Protein 5Z37 (pdb70)

Sequence (246 aa):
PIKFSTEGATSQSYKQFIEALREERLRGGLIHDIPVLPDPTTLQERNRYITVVEELSSNSDTESIEVVGIDVTNAYYVVAYRAGTQSHFLRDAPSSASDYLFTGTDQHSLPFYGTYGDLERWAHQSRQQIPLGLQALTHGISFFRSGGNDNEEKARTLIVIIQMVAEAARFRYISNNRVRVSIQTGTAFQPDAAMISL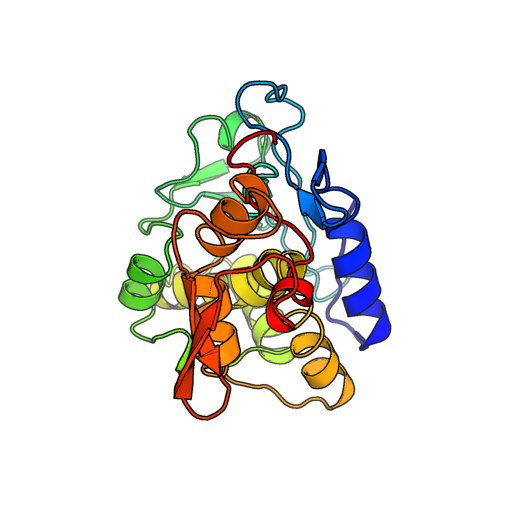ENNWDDNLSRGVQESVQDTFPNQVTLTNIRNEPVIVDSLSHPTVAVLALMLFVCNP

Organism: Abrus precatorius (NCBI:txid3816)

GO terms:
  GO:0005534 galactose binding (F, TAS)
  GO:0030598 rRNA N-glycosylase activity (F, TAS)
  GO:0045807 positive regulation of endocytosis (P, TAS)
  GO:0017148 negative regulation of translation (P, TAS)

Solvent-accessible surface area: 10920 Å² total; per-residue (Å²): 157,25,63,6,50,9,123,69,16,62,7,102,41,1,84,115,9,2,72,42,0,38,115,103,1,126,49,27,94,11,78,124,21,10,8,1,27,34,64,118,115,33,104,55,167,66,42,21,16,55,0,70,0,12,17,37,155,129,54,36,3,35,0,0,1,1,1,8,24,1,113,8,4,0,4,67,9,23,96,61,0,33,12,5,141,66,24,38,110,19,0,42,100,102,4,17,88,80,24,85,68,80,95,5,49,0,87,23,76,32,47,12,0,36,163,79,3,139,66,36,20,86,104,1,59,0,0,47,126,21,2,35,83,3,0,38,25,5,96,85,46,30,113,72,49,76,31,18,0,79,2,0,0,4,0,15,0,0,1,1,2,0,0,14,0,109,78,0,10,77,71,0,48,62,3,16,107,84,72,81,57,14,99,6,46,24,14,2,13,8,10,13,81,22,10,72,64,0,0,102,0,0,3,48,19,70,105,40,71,10,84,81,77,3,86,7,43,50,67,70,110,73,108,38,73,0,56,28,42,95,40,109,44,5,74,22,3,2,0,0,43,34,30,40,107,114

Secondary structure (DSSP, 8-state):
-EEEE-TT--HHHHHHHHHHHHHHH--EEETTEEEPPPGGGS-GGGSEEEEEEEEETTEEEEEEEETTTTEEEEEEETTEEEE-TT--TTHHHHSSTTSEEEE-SS-SSHHHHHHHHTS-GGGS-BSHHHHHHHHHHHHHT---HHHHHHHHHHHIIIIIIHHHBHHHHHHHHHHHHHT--B---HHHHHHHHTHHHHHHHHHH-BTTEEEEEEEEE-TTS-EEEEEETTSGGGGGBSSBPP----

Foldseek 3Di:
DQEQELAPDALVSLVVSLVVVLVLLFPDDFPNATAGDDVVPDDLLSFKDKYWYYHDPPFIKIFIAGSLQRFTAKIGAPQEIEGEQPRPPCSCVRPSVRHHYYYQPFHLDQVGLCVLLVHHLQGQKEESVLQSVLSNVVNVVDPRSNSVSSSSSRCRQSHRVLSFFVVSSVVRNVCRNVVHIHRDAQQSVQCVVCQQVLLQQSQCPDVQFGPDWGWGADRVRHTDIDGGNPDPRSVRGNYGNDDDHD

Radius of gyration: 17.48 Å; Cα contacts (8 Å, |Δi|>4): 507; chains: 1; bounding box: 41×42×41 Å

B-factor: mean 21.29, std 9.54, range [9.71, 68.09]

InterPro domains:
  IPR000772 Ricin B, lectin domain [PF00652] (276-397)
  IPR000772 Ricin B, lectin domain [PF00652] (409-524)
  IPR000772 Ricin B, lectin domain [SM00458] (274-400)
  IPR000772 Ricin B, lectin domain [SM00458] (404-527)
  IPR001574 Ribosome-inactivating protein [PF00161] (13-206)
  IPR001574 Ribosome-inactivating protein [PTHR33453] (4-444)
  IPR016138 Ribosome-inactivating protein, subdomain 1 [G3DSA:3.40.420.10] (3-168)
  IPR016139 Ribosome-inactivating protein, subdomain 2 [G3DSA:4.10.470.10] (169-270)
  IPR017988 Ribosome-inactivating protein conserved site [PS00275] (159-175)
  IPR017989 Ribosome-inactivating protein type 1/2 [PR00396] (15-28)
  IPR017989 Ribosome-inactivating protein type 1/2 [PR00396] (63-78)
  IPR017989 Ribosome-inactivating protein type 1/2 [PR00396] (124-138)
  IPR017989 Ribosome-inactivating protein type 1/2 [PR00396] (155-175)
  IPR017989 Ribosome-inactivating protein type 1/2 [PR00396] (189-206)
  IPR035992 Ricin B-like lectins [SSF50370] (272-400)
  IPR035992 Ricin B-like lectins [SSF50370] (404-525)
  IPR036041 Ribosome-inactivating protein superfamily [SSF56371] (5-288)

CATH classification: 3.40.420.10 (+1 more: 4.10.470.10)

Nearest PDB structures (foldseek):
  5z3j-assembly1_A  TM=1.003E+00  e=1.095E-53  Abrus precatorius
  1abr-assembly1_A  TM=9.955E-01  e=7.246E-50  Abrus precatorius
  2zr1-assembly1_A  TM=9.901E-01  e=7.782E-41  Abrus precatorius
  4zlb-assembly1_A  TM=9.338E-01  e=1.023E-27  Momordica charantia
  3ku0-assembly2_B  TM=9.336E-01  e=4.808E-25  Suregada multiflora

Structure (mmCIF, N/CA/C/O backbone):
data_5Z37
#
_entry.id   5Z37
#
_cell.length_a   41.660
_cell.length_b   73.820
_cell.length_c   82.190
_cell.angle_alpha   90.000
_cell.angle_beta   90.000
_cell.angle_gamma   90.000
#
_symmetry.space_group_name_H-M   'P 21 21 21'
#
loop_
_entity.id
_entity.type
_entity.pdbx_description
1 polymer 'Abrin A-chain'
2 non-polymer IMIDAZOLE
3 water water
#
loop_
_atom_site.group_PDB
_atom_site.id
_atom_site.type_symbol
_atom_site.label_atom_id
_atom_site.label_alt_id
_atom_site.label_comp_id
_atom_site.label_asym_id
_atom_site.label_entity_id
_atom_site.label_seq_id
_atom_site.pdbx_PDB_ins_code
_atom_site.Cartn_x
_atom_site.Cartn_y
_atom_site.Cartn_z
_atom_site.occupancy
_atom_site.B_iso_or_equiv
_atom_site.auth_seq_id
_atom_site.auth_comp_id
_atom_site.auth_asym_id
_atom_site.auth_atom_id
_atom_site.pdbx_PDB_model_num
ATOM 1 N N . PRO A 1 18 ? -43.603 84.199 29.719 1.00 47.12 4 PRO A N 1
ATOM 2 C CA . PRO A 1 18 ? -42.428 84.865 29.146 1.00 46.12 4 PRO A CA 1
ATOM 3 C C . PRO A 1 18 ? -41.503 83.888 28.426 1.00 40.71 4 PRO A C 1
ATOM 4 O O . PRO A 1 18 ? -41.190 82.829 28.973 1.00 41.25 4 PRO A O 1
ATOM 6 N N . ILE A 1 19 ? -41.069 84.243 27.219 1.00 33.08 5 ILE A N 1
ATOM 7 C CA . ILE A 1 19 ? -40.285 83.350 26.371 1.00 23.00 5 ILE A CA 1
ATOM 8 C C . ILE A 1 19 ? -38.876 83.903 26.240 1.00 21.17 5 ILE A C 1
ATOM 9 O O . ILE A 1 19 ? -38.664 84.964 25.643 1.00 22.96 5 ILE A O 1
ATOM 14 N N . LYS A 1 20 ? -37.914 83.170 26.777 1.00 19.23 6 LYS A N 1
ATOM 15 C CA . LYS A 1 20 ? -36.528 83.602 26.829 1.00 18.79 6 LYS A CA 1
ATOM 16 C C . LYS A 1 20 ? -35.631 82.558 26.182 1.00 16.13 6 LYS A C 1
ATOM 17 O O . LYS A 1 20 ? -35.878 81.354 26.297 1.00 18.76 6 LYS A O 1
ATOM 19 N N . PHE A 1 21 ? -34.578 83.022 25.515 1.00 14.34 7 PHE A N 1
ATOM 20 C CA . PHE A 1 21 ? -33.481 82.160 25.100 1.00 13.53 7 PHE A CA 1
ATOM 21 C C . PHE A 1 21 ? -32.182 82.849 25.469 1.00 14.17 7 PHE A C 1
ATOM 22 O O . PHE A 1 21 ? -31.979 84.019 25.134 1.00 14.67 7 PHE A O 1
ATOM 30 N N . SER A 1 22 ? -31.318 82.124 26.166 1.00 15.45 8 SER A N 1
ATOM 31 C CA . SER A 1 22 ? -29.999 82.599 26.539 1.00 16.25 8 SER A CA 1
ATOM 32 C C . SER A 1 22 ? -28.960 81.884 25.691 1.00 14.90 8 SER A C 1
ATOM 33 O O . SER A 1 22 ? -29.021 80.663 25.520 1.00 16.31 8 SER A O 1
ATOM 36 N N . THR A 1 23 ? -27.993 82.643 25.183 1.00 15.97 9 THR A N 1
ATOM 37 C CA . THR A 1 23 ? -26.872 82.052 24.468 1.00 16.56 9 THR A CA 1
ATOM 38 C C . THR A 1 23 ? -25.788 81.535 25.403 1.00 19.01 9 THR A C 1
ATOM 39 O O . THR A 1 23 ? -24.904 80.799 24.955 1.00 22.09 9 THR A O 1
ATOM 43 N N . GLU A 1 24 ? -25.829 81.901 26.678 1.00 18.78 10 GLU A N 1
ATOM 44 C CA . GLU A 1 24 ? -24.786 81.494 27.615 1.00 22.31 10 GLU A CA 1
ATOM 45 C C . GLU A 1 24 ? -24.923 80.005 27.903 1.00 23.89 10 GLU A C 1
ATOM 46 O O . GLU A 1 24 ? -25.901 79.573 28.519 1.00 25.76 10 GLU A O 1
ATOM 52 N N . GLY A 1 25 ? -23.949 79.217 27.454 1.00 24.46 11 GLY A N 1
ATOM 53 C CA . GLY A 1 25 ? -24.004 77.778 27.659 1.00 25.89 11 GLY A CA 1
ATOM 54 C C . GLY A 1 25 ? -25.209 77.124 27.027 1.00 25.01 11 GLY A C 1
ATOM 55 O O . GLY A 1 25 ? -25.677 76.092 27.517 1.00 26.42 11 GLY A O 1
ATOM 56 N N . ALA A 1 26 ? -25.727 77.699 25.947 1.00 21.21 12 ALA A N 1
ATOM 57 C CA . ALA A 1 26 ? -26.884 77.129 25.278 1.00 19.83 12 ALA A CA 1
ATOM 58 C C . ALA A 1 26 ? -26.557 75.742 24.747 1.00 20.38 12 ALA A C 1
ATOM 59 O O . ALA A 1 26 ? -25.424 75.446 24.359 1.00 21.72 12 ALA A O 1
ATOM 61 N N . THR A 1 27 ? -27.570 74.890 24.731 1.00 19.39 13 THR A N 1
ATOM 62 C CA . THR A 1 27 ? -27.444 73.523 24.264 1.00 20.36 13 THR A CA 1
ATOM 63 C C . THR A 1 27 ? -28.481 73.255 23.184 1.00 18.82 13 THR A C 1
ATOM 64 O O . THR A 1 27 ? -29.410 74.039 22.967 1.00 19.09 13 THR A O 1
ATOM 68 N N . SER A 1 28 ? -28.315 72.112 22.514 1.00 21.43 14 SER A N 1
ATOM 69 C CA . SER A 1 28 ? -29.351 71.622 21.615 1.00 24.18 14 SER A CA 1
ATOM 70 C C . SER A 1 28 ? -30.703 71.627 22.316 1.00 21.40 14 SER A C 1
ATOM 71 O O . SER A 1 28 ? -31.719 72.049 21.745 1.00 22.15 14 SER A O 1
ATOM 74 N N . GLN A 1 29 ? -30.720 71.211 23.580 1.00 22.52 15 GLN A N 1
ATOM 75 C CA . GLN A 1 29 ? -31.972 71.044 24.301 1.00 22.31 15 GLN A CA 1
ATOM 76 C C . GLN A 1 29 ? -32.572 72.386 24.709 1.00 19.78 15 GLN A C 1
ATOM 77 O O . GLN A 1 29 ? -33.786 72.579 24.590 1.00 19.78 15 GLN A O 1
ATOM 83 N N . SER A 1 30 ? -31.749 73.327 25.181 1.00 19.20 16 SER A N 1
ATOM 84 C CA . SER A 1 30 ? -32.297 74.611 25.602 1.00 17.43 16 SER A CA 1
ATOM 85 C C . SER A 1 30 ? -32.854 75.378 24.412 1.00 15.70 16 SER A C 1
ATOM 86 O O . SER A 1 30 ? -33.891 76.039 24.521 1.00 15.07 16 SER A O 1
ATOM 89 N N . TYR A 1 31 ? -32.197 75.289 23.260 1.00 14.77 17 TYR A N 1
ATOM 90 C CA . TYR A 1 31 ? -32.745 75.927 22.068 1.00 13.51 17 TYR A CA 1
ATOM 91 C C . TYR A 1 31 ? -34.048 75.256 21.647 1.00 13.68 17 TYR A C 1
ATOM 92 O O . TYR A 1 31 ? -35.040 75.932 21.335 1.00 13.76 17 TYR A O 1
ATOM 101 N N . LYS A 1 32 ? -34.080 73.925 21.671 1.00 14.33 18 LYS A N 1
ATOM 102 C CA . LYS A 1 32 ? -35.300 73.219 21.309 1.00 14.99 18 LYS A CA 1
ATOM 103 C C . LYS A 1 32 ? -36.453 73.618 22.220 1.00 14.53 18 LYS A C 1
ATOM 104 O O . LYS A 1 32 ? -37.575 73.849 21.752 1.00 14.56 18 LYS A O 1
ATOM 110 N N . GLN A 1 33 ? -36.192 73.734 23.522 1.00 15.24 19 GLN A N 1
ATOM 111 C CA . GLN A 1 33 ? -37.253 74.089 24.457 1.00 14.40 19 GLN A CA 1
ATOM 112 C C . GLN A 1 33 ? -37.769 75.503 24.205 1.00 13.88 19 GLN A C 1
ATOM 113 O O . GLN A 1 33 ? -38.967 75.775 24.362 1.00 13.76 19 GLN A O 1
ATOM 119 N N . PHE A 1 34 ? -36.877 76.414 23.818 1.00 13.10 20 PHE A N 1
ATOM 120 C CA . PHE A 1 34 ? -37.275 77.765 23.437 1.00 12.44 20 PHE A CA 1
ATOM 121 C C . PHE A 1 34 ? -38.202 77.742 22.227 1.00 11.47 20 PHE A C 1
ATOM 122 O O . PHE A 1 34 ? -39.278 78.352 22.237 1.00 12.28 20 PHE A O 1
ATOM 130 N N . ILE A 1 35 ? -37.809 77.027 21.174 1.00 11.89 21 ILE A N 1
ATOM 131 C CA . ILE A 1 35 ? -38.645 76.967 19.980 1.00 11.13 21 ILE A CA 1
ATOM 132 C C . ILE A 1 35 ? -39.978 76.302 20.296 1.00 10.79 21 ILE A C 1
ATOM 133 O O . ILE A 1 35 ? -41.024 76.715 19.790 1.00 11.62 21 ILE A O 1
ATOM 138 N N . GLU A 1 36 ? -39.968 75.276 21.147 1.00 12.18 22 GLU A N 1
ATOM 139 C CA . GLU A 1 36 ? -41.222 74.634 21.532 1.00 12.74 22 GLU A CA 1
ATOM 140 C C . GLU A 1 36 ? -42.152 75.605 22.249 1.00 13.10 22 GLU A C 1
ATOM 141 O O . GLU A 1 36 ? -43.361 75.616 21.988 1.00 12.86 22 GLU A O 1
ATOM 147 N N . ALA A 1 37 ? -41.612 76.410 23.172 1.00 12.49 23 ALA A N 1
ATOM 148 C CA . ALA A 1 37 ? -42.435 77.382 23.886 1.00 14.49 23 ALA A CA 1
ATOM 149 C C . ALA A 1 37 ? -42.999 78.418 22.925 1.00 13.17 23 ALA A C 1
ATOM 150 O O . ALA A 1 37 ? -44.173 78.798 23.016 1.00 13.89 23 ALA A O 1
ATOM 152 N N . LEU A 1 38 ? -42.180 78.871 21.983 1.00 12.06 24 LEU A N 1
ATOM 153 C CA . LEU A 1 38 ? -42.646 79.834 21.000 1.00 12.31 24 LEU A CA 1
ATOM 154 C C . LEU A 1 38 ? -43.764 79.236 20.153 1.00 11.39 24 LEU A C 1
ATOM 155 O O . LEU A 1 38 ? -44.796 79.875 19.929 1.00 12.56 24 LEU A O 1
ATOM 160 N N . ARG A 1 39 ? -43.592 77.996 19.696 1.00 11.20 25 ARG A N 1
ATOM 161 C CA . ARG A 1 39 ? -44.626 77.368 18.877 1.00 10.62 25 ARG A CA 1
ATOM 162 C C . ARG A 1 39 ? -45.926 77.209 19.650 1.00 12.19 25 ARG A C 1
ATOM 163 O O . ARG A 1 39 ? -47.016 77.396 19.091 1.00 1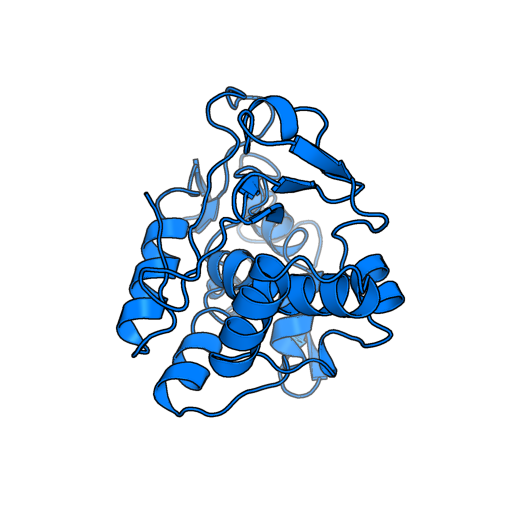4.03 25 ARG A O 1
ATOM 171 N N . GLU A 1 40 ? -45.835 76.826 20.927 1.00 12.25 26 GLU A N 1
ATOM 172 C CA A GLU A 1 40 ? -47.033 76.665 21.745 0.52 13.92 26 GLU A CA 1
ATOM 173 C CA B GLU A 1 40 ? -47.038 76.663 21.736 0.48 14.37 26 GLU A CA 1
ATOM 174 C C . GLU A 1 40 ? -47.779 77.986 21.895 1.00 14.85 26 GLU A C 1
ATOM 175 O O . GLU A 1 40 ? -49.012 78.022 21.848 1.00 15.17 26 GLU A O 1
ATOM 182 N N . ARG A 1 41 ? -47.047 79.091 22.068 1.00 14.43 27 ARG A N 1
ATOM 183 C CA . ARG A 1 41 ? -47.705 80.391 22.198 1.00 13.90 27 ARG A CA 1
ATOM 184 C C . ARG A 1 41 ? -48.310 80.854 20.875 1.00 13.41 27 ARG A C 1
ATOM 185 O O . ARG A 1 41 ? -49.361 81.509 20.871 1.00 15.26 27 ARG A O 1
ATOM 193 N N . LEU A 1 42 ? -47.683 80.503 19.750 1.00 12.49 28 LEU A N 1
ATOM 194 C CA . LEU A 1 42 ? -48.141 80.968 18.445 1.00 12.94 28 LEU A CA 1
ATOM 195 C C . LEU A 1 42 ? -49.326 80.182 17.891 1.00 13.81 28 LEU A C 1
ATOM 196 O O . LEU A 1 42 ? -50.096 80.730 17.102 1.00 16.35 28 LEU A O 1
ATOM 201 N N . ARG A 1 43 ? -49.478 78.914 18.252 1.00 13.74 29 ARG A N 1
ATOM 202 C CA . ARG A 1 43 ? -50.479 78.070 17.612 1.00 13.67 29 ARG A CA 1
ATOM 203 C C . ARG A 1 43 ? -51.885 78.603 17.858 1.00 15.15 29 ARG A C 1
ATOM 204 O O . ARG A 1 43 ? -52.277 78.862 19.000 1.00 18.13 29 ARG A O 1
ATOM 212 N N . GLY A 1 44 ? -52.659 78.716 16.781 1.00 16.21 30 GLY A N 1
ATOM 213 C CA . GLY A 1 44 ? -54.040 79.148 16.871 1.00 18.90 30 GLY A CA 1
ATOM 214 C C . GLY A 1 44 ? -55.039 78.028 16.655 1.00 21.09 30 GLY A C 1
ATOM 215 O O . GLY A 1 44 ? -56.226 78.191 16.944 1.00 24.27 30 GLY A O 1
ATOM 216 N N . GLY A 1 45 ? -54.562 76.895 16.152 1.00 20.56 31 GLY A N 1
ATOM 217 C CA . GLY A 1 45 ? -55.404 75.739 15.919 1.00 19.49 31 GLY A CA 1
ATOM 218 C C . GLY A 1 45 ? -54.646 74.723 15.086 1.00 19.26 31 GLY A C 1
ATOM 219 O O . GLY A 1 45 ? -53.447 74.857 14.863 1.00 16.50 31 GLY A O 1
ATOM 220 N N . LEU A 1 46 ? -55.363 73.703 14.633 1.00 21.17 32 LEU A N 1
ATOM 221 C CA . LEU A 1 46 ? -54.815 72.691 13.741 1.00 21.23 32 LEU A CA 1
ATOM 222 C C . LEU A 1 46 ? -55.689 72.621 12.501 1.00 19.91 32 LEU A C 1
ATOM 223 O O . LEU A 1 46 ? -56.915 72.709 12.596 1.00 21.50 32 LEU A O 1
ATOM 228 N N . ILE A 1 47 ? -55.060 72.460 11.342 1.00 18.58 33 ILE A N 1
ATOM 229 C CA . ILE A 1 47 ? -55.759 72.170 10.094 1.00 18.19 33 ILE A CA 1
ATOM 230 C C . ILE A 1 47 ? -55.051 70.986 9.455 1.00 17.73 33 ILE A C 1
ATOM 231 O O . ILE A 1 47 ? -53.831 71.033 9.237 1.00 17.03 33 ILE A O 1
ATOM 236 N N . HIS A 1 48 ? -55.803 69.919 9.182 1.00 19.20 34 HIS A N 1
ATOM 237 C CA . HIS A 1 48 ? -55.229 68.676 8.676 1.00 19.92 34 HIS A CA 1
ATOM 238 C C . HIS A 1 48 ? -54.081 68.203 9.561 1.00 19.09 34 HIS A C 1
ATOM 239 O O . HIS A 1 48 ? -53.054 67.723 9.080 1.00 19.32 34 HIS A O 1
ATOM 246 N N . ASP A 1 49 ? -54.267 68.346 10.872 1.00 18.76 35 ASP A N 1
ATOM 247 C CA . ASP A 1 49 ? -53.321 67.918 11.900 1.00 19.17 35 ASP A CA 1
ATOM 248 C C . ASP A 1 49 ? -52.060 68.770 11.952 1.00 17.66 35 ASP A C 1
ATOM 249 O O . ASP A 1 49 ? -51.125 68.432 12.692 1.00 18.85 35 ASP A O 1
ATOM 254 N N . ILE A 1 50 ? -52.002 69.873 11.222 1.00 16.11 36 ILE A N 1
ATOM 255 C CA . ILE A 1 50 ? -50.821 70.736 11.192 1.00 14.76 36 ILE A CA 1
ATOM 256 C C . ILE A 1 50 ? -51.156 72.036 11.912 1.00 12.92 36 ILE A C 1
ATOM 257 O O . ILE A 1 50 ? -52.165 72.669 11.582 1.00 12.69 36 ILE A O 1
ATOM 262 N N . PRO A 1 51 ? -50.319 72.497 12.847 1.00 12.21 37 PRO A N 1
ATOM 263 C CA . PRO A 1 51 ? -50.637 73.748 13.544 1.00 12.54 37 PRO A CA 1
ATOM 264 C C . PRO A 1 51 ? -50.705 74.928 12.585 1.00 12.08 37 PRO A C 1
ATOM 265 O O . PRO A 1 51 ? -49.914 75.044 11.643 1.00 12.88 37 PRO A O 1
ATOM 269 N N . VAL A 1 52 ? -51.670 75.808 12.842 1.00 11.88 38 VAL A N 1
ATOM 270 C CA . VAL A 1 52 ? -51.881 77.012 12.051 1.00 13.33 38 VAL A CA 1
ATOM 271 C C . VAL A 1 52 ? -51.917 78.203 12.995 1.00 12.13 38 VAL A C 1
ATOM 272 O O . VAL A 1 52 ? -52.394 78.111 14.129 1.00 12.93 38 VAL A O 1
ATOM 276 N N . LEU A 1 53 ? -51.393 79.329 12.517 1.00 11.79 39 LEU A N 1
ATOM 277 C CA . LEU A 1 53 ? -51.462 80.581 13.253 1.00 11.63 39 LEU A CA 1
ATOM 278 C C . LEU A 1 53 ? -52.887 81.138 13.237 1.00 12.67 39 LEU A C 1
ATOM 279 O O . LEU A 1 53 ? -53.705 80.747 12.408 1.00 14.03 39 LEU A O 1
ATOM 284 N N . PRO A 1 54 ? -53.203 82.068 14.139 1.00 13.77 40 PRO A N 1
ATOM 285 C CA . PRO A 1 54 ? -54.571 82.612 14.180 1.00 15.05 40 PRO A CA 1
ATOM 286 C C . PRO A 1 54 ? -54.945 83.363 12.909 1.00 15.21 40 PRO A C 1
ATOM 287 O O . PRO A 1 54 ? -54.113 84.005 12.261 1.00 15.43 40 PRO A O 1
ATOM 291 N N . ASP A 1 55 ? -56.227 83.298 12.580 1.00 15.62 41 ASP A N 1
ATOM 292 C CA . ASP A 1 55 ? -56.799 84.122 11.525 1.00 15.82 41 ASP A CA 1
ATOM 293 C C . ASP A 1 55 ? -56.753 85.576 11.971 1.00 15.80 41 ASP A C 1
ATOM 294 O O . ASP A 1 55 ? -57.366 85.923 12.989 1.00 15.75 41 ASP A O 1
ATOM 299 N N . PRO A 1 56 ? -56.039 86.453 11.266 1.00 15.88 42 PRO A N 1
ATOM 300 C CA . PRO A 1 56 ? -55.942 87.843 11.737 1.00 15.93 42 PRO A CA 1
ATOM 301 C C . PRO A 1 56 ? -57.279 88.548 11.835 1.00 15.69 42 PRO A C 1
ATOM 302 O O . PRO A 1 56 ? -57.422 89.460 12.655 1.00 17.28 42 PRO A O 1
ATOM 306 N N . THR A 1 57 ? -58.276 88.148 11.044 1.00 15.47 43 THR A N 1
ATOM 307 C CA . THR A 1 57 ? -59.535 88.884 11.027 1.00 14.91 43 THR A CA 1
ATOM 308 C C . THR A 1 57 ? -60.391 88.635 12.254 1.00 14.81 43 THR A C 1
ATOM 309 O O . THR A 1 57 ? -61.322 89.407 12.502 1.00 15.60 43 THR A O 1
ATOM 313 N N . THR A 1 58 ? -60.128 87.571 13.006 1.00 14.56 44 THR A N 1
ATOM 314 C CA . THR A 1 58 ? -60.913 87.277 14.198 1.00 15.19 44 THR A CA 1
ATOM 315 C C . THR A 1 58 ? -60.070 87.337 15.463 1.00 15.17 44 THR A C 1
ATOM 316 O O . THR A 1 58 ? -60.553 86.969 16.537 1.00 15.80 44 THR A O 1
ATOM 320 N N . LEU A 1 59 ? -58.846 87.852 15.365 1.00 16.67 45 LEU A N 1
ATOM 321 C CA . LEU A 1 59 ? -57.920 87.932 16.480 1.00 17.67 45 LEU A CA 1
ATOM 322 C C . LEU A 1 59 ? -58.052 89.283 17.166 1.00 20.65 45 LEU A C 1
ATOM 323 O O . LEU A 1 59 ? -58.063 90.325 16.502 1.00 21.99 45 LEU A O 1
ATOM 328 N N . GLN A 1 60 ? -58.146 89.268 18.492 1.00 20.98 46 GLN A N 1
ATOM 329 C CA . GLN A 1 60 ? -58.130 90.513 19.246 1.00 22.72 46 GLN A CA 1
ATOM 330 C C . GLN A 1 60 ? -56.721 91.093 19.229 1.00 21.53 46 GLN A C 1
ATOM 331 O O . GLN A 1 60 ? -55.743 90.384 19.477 1.00 20.84 46 GLN A O 1
ATOM 337 N N . GLU A 1 61 ? -56.597 92.369 18.892 1.00 21.36 47 GLU A N 1
ATO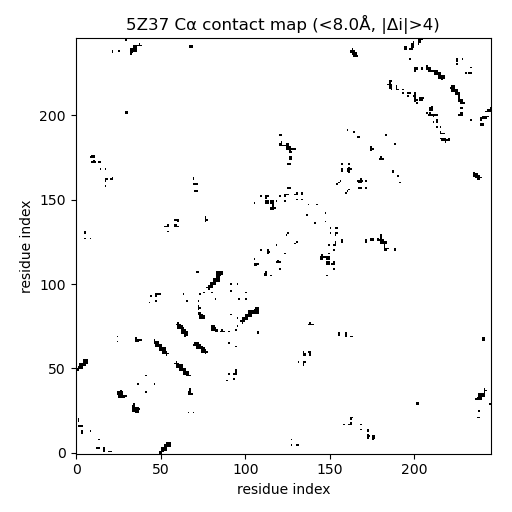M 338 C CA . GLU A 1 61 ? -55.282 93.051 18.735 1.00 22.15 47 GLU A CA 1
ATOM 339 C C . GLU A 1 61 ? -54.446 92.930 20.014 1.00 20.50 47 GLU A C 1
ATOM 340 O O . GLU A 1 61 ? -53.230 92.821 19.895 1.00 19.43 47 GLU A O 1
ATOM 346 N N . ARG A 1 62 ? -55.055 92.909 21.191 1.00 21.66 48 ARG A N 1
ATOM 347 C CA . ARG A 1 62 ? -54.315 92.779 22.469 1.00 23.42 48 ARG A CA 1
ATOM 348 C C . ARG A 1 62 ? -53.656 91.398 22.544 1.00 21.72 48 ARG A C 1
ATOM 349 O O . ARG A 1 62 ? -52.817 91.220 23.404 1.00 23.32 48 ARG A O 1
ATOM 357 N N . ASN A 1 63 ? -54.053 90.447 21.704 1.00 21.44 49 ASN A N 1
ATOM 358 C CA . ASN A 1 63 ? -53.459 89.118 21.689 1.00 21.32 49 ASN A CA 1
ATOM 359 C C . ASN A 1 63 ? -52.532 88.911 20.500 1.00 17.91 49 ASN A C 1
ATOM 360 O O . ASN A 1 63 ? -52.081 87.785 20.268 1.00 18.68 49 ASN A O 1
ATOM 365 N N . ARG A 1 64 ? -52.225 89.971 19.751 1.00 16.27 50 ARG A N 1
ATOM 366 C CA . ARG A 1 64 ? -51.561 89.806 18.466 1.00 15.00 50 ARG A CA 1
ATOM 367 C C . ARG A 1 64 ? -50.044 89.801 18.559 1.00 13.53 50 ARG A C 1
ATOM 368 O O . ARG A 1 64 ? -49.388 89.189 17.709 1.00 14.12 50 ARG A O 1
ATOM 376 N N . TYR A 1 65 ? -49.462 90.467 19.549 1.00 13.02 51 TYR A N 1
ATOM 377 C CA . TYR A 1 65 ? -48.021 90.647 19.597 1.00 12.48 51 TYR A CA 1
ATOM 378 C C . TYR A 1 65 ? -47.444 90.058 20.873 1.00 13.70 51 TYR A C 1
ATOM 379 O O . TYR A 1 65 ? -48.001 90.229 21.962 1.00 16.09 51 TYR A O 1
ATOM 388 N N . ILE A 1 66 ? -46.327 89.345 20.720 1.00 13.42 52 ILE A N 1
ATOM 389 C CA . ILE A 1 66 ? -45.618 88.738 21.834 1.00 13.85 52 ILE A CA 1
ATOM 390 C C . ILE A 1 66 ? -44.160 89.166 21.784 1.00 13.69 52 ILE A C 1
ATOM 391 O O . ILE A 1 66 ? -43.657 89.646 20.766 1.00 14.13 52 ILE A O 1
ATOM 396 N N . THR A 1 67 ? -43.483 88.991 22.908 1.00 15.13 53 THR A N 1
ATOM 397 C CA . THR A 1 67 ? -42.073 89.307 22.998 1.00 15.92 53 THR A CA 1
ATOM 398 C C . THR A 1 67 ? -41.280 88.047 23.297 1.00 15.72 53 THR A C 1
ATOM 399 O O . THR A 1 67 ? -41.770 87.101 23.927 1.00 16.76 53 THR A O 1
ATOM 403 N N . VAL A 1 68 ? -40.056 88.039 22.797 1.00 14.39 54 VAL A N 1
ATOM 404 C CA A VAL A 1 68 ? -39.051 87.043 23.142 0.62 14.24 54 VAL A CA 1
ATOM 405 C CA B VAL A 1 68 ? -39.068 87.048 23.187 0.38 14.00 54 VAL A CA 1
ATOM 406 C C . VAL A 1 68 ? -37.828 87.789 23.659 1.00 12.94 54 VAL A C 1
ATOM 407 O O . VAL A 1 68 ? -37.417 88.790 23.063 1.00 14.50 54 VAL A O 1
ATOM 414 N N . GLU A 1 69 ? -37.248 87.308 24.751 1.00 13.38 55 GLU A N 1
ATOM 415 C CA A GLU A 1 69 ? -36.010 87.864 25.279 0.47 14.31 55 GLU A CA 1
ATOM 416 C CA B GLU A 1 69 ? -36.008 87.866 25.276 0.53 14.23 55 GLU A CA 1
ATOM 417 C C . GLU A 1 69 ? -34.849 87.015 24.777 1.00 13.37 55 GLU A C 1
ATOM 418 O O . GLU A 1 69 ? -34.849 85.792 24.963 1.00 15.24 55 GLU A O 1
ATOM 429 N N . LEU A 1 70 ? -33.874 87.660 24.140 1.00 12.37 56 LEU A N 1
ATOM 430 C CA . LEU A 1 70 ? -32.666 87.000 23.655 1.00 12.53 56 LEU A CA 1
ATOM 431 C C . LEU A 1 70 ? -31.521 87.586 24.464 1.00 12.38 56 LEU A C 1
ATOM 432 O O . LEU A 1 70 ? -31.229 88.782 24.359 1.00 13.51 56 LEU A O 1
ATOM 437 N N . SER A 1 71 ? -30.877 86.755 25.278 1.00 13.39 57 SER A N 1
ATOM 438 C CA A SER A 1 71 ? -29.908 87.208 26.267 0.46 15.42 57 SER A CA 1
ATOM 439 C CA B SER A 1 71 ? -29.894 87.241 26.233 0.54 15.47 57 SER A CA 1
ATOM 440 C C . SER A 1 71 ? -28.550 86.557 26.034 1.00 14.88 57 SER A C 1
ATOM 441 O O . SER A 1 71 ? -28.473 85.370 25.696 1.00 15.91 57 SER A O 1
ATOM 446 N N . ASN A 1 72 ? -27.486 87.333 26.234 1.00 15.60 58 ASN A N 1
ATOM 447 C CA . ASN A 1 72 ? -26.135 86.795 26.287 1.00 16.49 58 ASN A CA 1
ATOM 448 C C . ASN A 1 72 ? -25.657 86.594 27.715 1.00 19.50 58 ASN A C 1
ATOM 449 O O . ASN A 1 72 ? -24.712 85.828 27.937 1.00 20.39 58 ASN A O 1
ATOM 454 N N . SER A 1 73 ? -26.275 87.275 28.673 1.00 20.93 59 SER A N 1
ATOM 455 C CA . SER A 1 73 ? -25.904 87.203 30.082 1.00 23.81 59 SER A CA 1
ATOM 456 C C . SER A 1 73 ? -27.012 87.888 30.873 1.00 27.30 59 SER A C 1
ATOM 457 O O . SER A 1 73 ? -27.944 88.466 30.303 1.00 26.27 59 SER A O 1
ATOM 460 N N . ASP A 1 74 ? -26.891 87.844 32.201 1.00 31.07 60 ASP A N 1
ATOM 461 C CA . ASP A 1 74 ? -27.879 88.496 33.050 1.00 34.25 60 ASP A CA 1
ATOM 462 C C . ASP A 1 74 ? -27.939 89.999 32.817 1.00 34.59 60 ASP A C 1
ATOM 463 O O . ASP A 1 74 ? -28.950 90.624 33.153 1.00 36.66 60 ASP A O 1
ATOM 468 N N . THR A 1 75 ? -26.891 90.590 32.243 1.00 32.38 61 THR A N 1
ATOM 469 C CA . THR A 1 75 ? -26.823 92.032 32.057 1.00 32.08 61 THR A CA 1
ATOM 470 C C . THR A 1 75 ? -26.819 92.474 30.599 1.00 29.97 61 THR A C 1
ATOM 471 O O . THR A 1 75 ? -26.782 93.683 30.343 1.00 31.62 61 THR A O 1
ATOM 475 N N . GLU A 1 76 ? -26.854 91.550 29.638 1.00 24.65 62 GLU A N 1
ATOM 476 C CA . GLU A 1 76 ? -26.850 91.904 28.222 1.00 22.55 62 GLU A CA 1
ATOM 477 C C . GLU A 1 76 ? -27.949 91.122 27.516 1.00 20.05 62 GLU A C 1
ATOM 478 O O . GLU A 1 76 ? -27.799 89.924 27.264 1.00 17.93 62 GLU A O 1
ATOM 484 N N . SER A 1 77 ? -29.036 91.803 27.171 1.00 17.05 63 SER A N 1
ATOM 485 C CA . SER A 1 77 ? -30.157 91.150 26.519 1.00 16.09 63 SER A CA 1
ATOM 486 C C . SER A 1 77 ? -30.921 92.167 25.693 1.00 15.58 63 SER A C 1
ATOM 487 O O . SER A 1 77 ? -30.826 93.378 25.913 1.00 16.95 63 SER A O 1
ATOM 490 N N . ILE A 1 78 ? -31.684 91.648 24.738 1.00 13.75 64 ILE A N 1
ATOM 491 C CA . ILE A 1 78 ? -32.627 92.425 23.954 1.00 13.55 64 ILE A CA 1
ATOM 492 C C . ILE A 1 78 ? -33.957 91.686 23.968 1.00 12.87 64 ILE A C 1
ATOM 493 O O . ILE A 1 78 ? -34.046 90.515 24.343 1.00 13.12 64 ILE A O 1
ATOM 498 N N . GLU A 1 79 ? -34.994 92.372 23.517 1.00 12.26 65 GLU A N 1
ATOM 499 C CA . GLU A 1 79 ? -36.254 91.719 23.228 1.00 13.13 65 GLU A CA 1
ATOM 500 C C . GLU A 1 79 ? -36.576 91.890 21.758 1.00 11.95 65 GLU A C 1
ATOM 501 O O . GLU A 1 79 ? -36.184 92.875 21.127 1.00 12.98 65 GLU A O 1
ATOM 507 N N . VAL A 1 80 ? -37.267 90.901 21.209 1.00 12.02 66 VAL A N 1
ATOM 508 C CA A VAL A 1 80 ? -37.795 90.999 19.859 0.62 11.45 66 VAL A CA 1
ATOM 509 C CA B VAL A 1 80 ? -37.780 90.929 19.846 0.38 12.26 66 VAL A CA 1
ATOM 510 C C . VAL A 1 80 ? -39.299 90.825 19.922 1.00 12.15 66 VAL A C 1
ATOM 511 O O . VAL A 1 80 ? -39.821 90.005 20.685 1.00 15.02 66 VAL A O 1
ATOM 518 N N . GLY A 1 81 ? -39.997 91.639 19.139 1.00 11.30 67 GLY A N 1
ATOM 519 C CA . GLY A 1 81 ? -41.443 91.606 19.084 1.00 11.79 67 GLY A CA 1
ATOM 520 C C . GLY A 1 81 ? -41.890 90.817 17.865 1.00 11.86 67 GLY A C 1
ATOM 521 O O . GLY A 1 81 ? -41.395 91.039 16.756 1.00 12.63 67 GLY A O 1
ATOM 522 N N . ILE A 1 82 ? -42.853 89.925 18.084 1.00 13.10 68 ILE A N 1
ATOM 523 C CA . ILE A 1 82 ? -43.326 88.998 17.063 1.00 12.97 68 ILE A CA 1
ATOM 524 C C . ILE A 1 82 ? -44.825 89.178 16.872 1.00 12.59 68 ILE A C 1
ATOM 525 O O . ILE A 1 82 ? -45.578 89.265 17.848 1.00 13.10 68 ILE A O 1
ATOM 530 N N . ASP A 1 83 ? -45.238 89.228 15.614 1.00 12.99 69 ASP A N 1
ATOM 531 C CA . ASP A 1 83 ? -46.638 89.255 15.214 1.00 12.57 69 ASP A CA 1
ATOM 532 C C . ASP A 1 83 ? -47.126 87.810 15.125 1.00 12.48 69 ASP A C 1
ATOM 533 O O . ASP A 1 83 ? -46.619 87.033 14.312 1.00 14.11 69 ASP A O 1
ATOM 538 N N . VAL A 1 84 ? -48.111 87.440 15.951 1.00 13.01 70 VAL A N 1
ATOM 539 C CA . VAL A 1 84 ? -48.519 86.037 15.987 1.00 13.92 70 VAL A CA 1
ATOM 540 C C . VAL A 1 84 ? -49.250 85.630 14.719 1.00 13.69 70 VAL A C 1
ATOM 541 O O . VAL A 1 84 ? -49.402 84.430 14.464 1.00 14.97 70 VAL A O 1
ATOM 545 N N . THR A 1 85 ? -49.735 86.589 13.922 1.00 13.94 71 THR A N 1
ATOM 546 C CA . THR A 1 85 ? -50.448 86.223 12.703 1.00 14.77 71 THR A CA 1
ATOM 547 C C . THR A 1 85 ? -49.517 85.672 11.640 1.00 16.38 71 THR A C 1
ATOM 548 O O . THR A 1 85 ? -49.972 84.972 10.734 1.00 18.39 71 THR A O 1
ATOM 552 N N . ASN A 1 86 ? -48.230 85.966 11.714 1.00 16.01 72 ASN A N 1
ATOM 553 C CA . ASN A 1 86 ? -47.324 85.446 10.701 1.00 17.89 72 ASN A CA 1
ATOM 554 C C . ASN A 1 86 ? -45.981 85.028 11.278 1.00 18.18 72 ASN A C 1
ATOM 555 O O . ASN A 1 86 ? -45.083 84.667 10.508 1.00 20.23 72 ASN A O 1
ATOM 560 N N . ALA A 1 87 ? -45.829 85.031 12.599 1.00 18.94 73 ALA A N 1
ATOM 561 C CA . ALA A 1 87 ? -44.575 84.694 13.265 1.00 21.21 73 ALA A CA 1
ATOM 562 C C . ALA A 1 87 ? -43.432 85.627 12.876 1.00 22.23 73 ALA A C 1
ATOM 563 O O . ALA A 1 87 ? -42.256 85.293 13.095 1.00 27.42 73 ALA A O 1
ATOM 565 N N A TYR A 1 88 ? -43.759 86.784 12.271 0.48 20.22 74 TYR A N 1
ATOM 566 N N B TYR A 1 88 ? -43.711 86.790 12.334 0.52 20.47 74 TYR A N 1
ATOM 567 C CA A TYR A 1 88 ? -42.773 87.772 11.823 0.48 19.00 74 TYR A CA 1
ATOM 568 C CA B TYR A 1 88 ? -42.618 87.594 11.837 0.52 19.42 74 TYR A CA 1
ATOM 569 C C A TYR A 1 88 ? -42.140 88.485 13.015 0.48 16.72 74 TYR A C 1
ATOM 570 C C B TYR A 1 88 ? -42.179 88.632 12.853 0.52 17.13 74 TYR A C 1
ATOM 571 O O A TYR A 1 88 ? -42.794 88.741 14.029 0.48 15.16 74 TYR A O 1
ATOM 572 O O B TYR A 1 88 ? -42.981 89.160 13.631 0.52 16.26 74 TYR A O 1
ATOM 589 N N . VAL A 1 89 ? -40.874 88.872 12.858 1.00 15.41 75 VAL A N 1
ATOM 590 C CA . VAL A 1 89 ? -40.255 89.852 13.738 1.00 13.16 75 VAL A CA 1
ATOM 591 C C . VAL A 1 89 ? -40.611 91.233 13.213 1.00 14.37 75 VAL A C 1
ATOM 592 O O . VAL A 1 89 ? -40.287 91.578 12.072 1.00 19.68 75 VAL A O 1
ATOM 596 N N . VAL A 1 90 ? -41.258 92.036 14.049 1.00 12.53 76 VAL A N 1
ATOM 597 C CA . VAL A 1 90 ? -41.671 93.378 13.653 1.00 11.92 76 VAL A CA 1
ATOM 598 C C . VAL A 1 90 ? -40.892 94.474 14.359 1.00 11.26 76 VAL A C 1
ATOM 599 O O . VAL A 1 90 ? -40.978 95.637 13.937 1.00 12.24 76 VAL A O 1
ATOM 603 N N . ALA A 1 91 ? -40.141 94.156 15.408 1.00 11.06 77 ALA A N 1
ATOM 604 C CA . ALA A 1 91 ? -39.462 95.184 16.191 1.00 11.41 77 ALA A CA 1
ATOM 605 C C . ALA A 1 91 ? -38.471 94.513 17.127 1.00 11.30 77 ALA A C 1
ATOM 606 O O . ALA A 1 91 ? -38.556 93.311 17.386 1.00 11.48 77 ALA A O 1
ATOM 608 N N . TYR A 1 92 ? -37.542 95.307 17.650 1.00 11.29 78 TYR A N 1
ATOM 609 C CA . TYR A 1 92 ? -36.671 94.853 18.723 1.00 11.84 78 TYR A CA 1
ATOM 610 C C . TYR A 1 92 ? -36.467 96.002 19.694 1.00 11.08 78 TYR A C 1
ATOM 611 O O . TYR A 1 92 ? -36.699 97.169 19.366 1.00 12.21 78 TYR A O 1
ATOM 620 N N . ARG A 1 93 ? -36.012 95.653 20.896 1.00 12.01 79 ARG A N 1
ATOM 621 C CA . ARG A 1 93 ? -35.851 96.606 21.984 1.00 12.14 79 ARG A CA 1
ATOM 622 C C . ARG A 1 93 ? -34.505 96.373 22.647 1.00 13.13 79 ARG A C 1
ATOM 623 O O . ARG A 1 93 ? -34.121 95.229 22.910 1.00 12.76 79 ARG A O 1
ATOM 631 N N . ALA A 1 94 ? -33.801 97.468 22.915 1.00 13.37 80 ALA A N 1
ATOM 632 C CA . ALA A 1 94 ? -32.574 97.455 23.700 1.00 14.39 80 ALA A CA 1
ATOM 633 C C . ALA A 1 94 ? -32.733 98.525 24.773 1.00 15.76 80 ALA A C 1
ATOM 634 O O . ALA A 1 94 ? -32.690 99.720 24.472 1.00 15.52 80 ALA A O 1
ATOM 636 N N . GLY A 1 95 ? -32.943 98.107 26.015 1.00 17.88 81 GLY A N 1
ATOM 637 C CA . GLY A 1 95 ? -33.118 99.080 27.083 1.00 18.84 81 GLY A CA 1
ATOM 638 C C . GLY A 1 95 ? -34.354 99.928 26.848 1.00 18.15 81 GLY A C 1
ATOM 639 O O . GLY A 1 95 ? -35.451 99.415 26.615 1.00 18.59 81 GLY A O 1
ATOM 640 N N . THR A 1 96 ? -34.176 101.248 26.906 1.00 16.33 82 THR A N 1
ATOM 641 C CA . THR A 1 96 ? -35.277 102.191 26.772 1.00 15.20 82 THR A CA 1
ATOM 642 C C . THR A 1 96 ? -35.609 102.522 25.324 1.00 14.02 82 THR A C 1
ATOM 643 O O . THR A 1 96 ? -36.484 103.361 25.089 1.00 14.91 82 THR A O 1
ATOM 647 N N . GLN A 1 97 ? -34.936 101.908 24.354 1.00 14.15 83 GLN A N 1
ATOM 648 C CA . GLN A 1 97 ? -35.068 102.276 22.951 1.00 12.86 83 GLN A CA 1
ATOM 649 C C . GLN A 1 97 ? -35.539 101.069 22.155 1.00 12.70 83 GLN A C 1
ATOM 650 O O . GLN A 1 97 ? -35.050 99.958 22.354 1.00 14.61 83 GLN A O 1
ATOM 656 N N . SER A 1 98 ? -36.490 101.273 21.250 1.00 12.28 84 SER A N 1
ATOM 657 C CA . SER A 1 98 ? -36.937 100.184 20.395 1.00 12.50 84 SER A CA 1
ATOM 658 C C . SER A 1 98 ? -36.962 100.642 18.945 1.00 11.44 84 SER A C 1
ATOM 659 O O . SER A 1 98 ? -36.959 101.840 18.646 1.00 13.12 84 SER A O 1
ATOM 662 N N . HIS A 1 99 ? -37.001 99.655 18.048 1.00 11.98 85 HIS A N 1
ATOM 663 C CA . HIS A 1 99 ? -36.869 99.871 16.612 1.00 12.71 85 HIS A CA 1
ATOM 664 C C . HIS A 1 99 ? -37.825 98.950 15.881 1.00 11.52 85 HIS A C 1
ATOM 665 O O . HIS A 1 99 ? -37.821 97.741 16.114 1.00 13.17 85 HIS A O 1
ATOM 672 N N . PHE A 1 100 ? -38.658 99.534 15.023 1.00 12.36 86 PHE A N 1
ATOM 673 C CA . PHE A 1 100 ? -39.710 98.818 14.319 1.00 13.19 86 PHE A CA 1
ATOM 674 C C . PHE A 1 100 ? -39.367 98.728 12.840 1.00 12.67 86 PHE A C 1
ATOM 675 O O . PHE A 1 100 ? -38.898 99.702 12.247 1.00 12.99 86 PHE A O 1
ATOM 683 N N . LEU A 1 101 ? -39.592 97.558 12.247 1.00 12.24 87 LEU A N 1
ATOM 684 C CA . LEU A 1 101 ? -39.385 97.415 10.814 1.00 12.22 87 LEU A CA 1
ATOM 685 C C . LEU A 1 101 ? -40.255 98.417 10.067 1.00 12.51 87 LEU A C 1
ATOM 686 O O . LEU A 1 101 ? -41.334 98.795 10.519 1.00 13.43 87 LEU A O 1
ATOM 691 N N . ARG A 1 102 ? -39.768 98.864 8.911 1.00 14.60 88 ARG A N 1
ATOM 692 C CA . ARG A 1 102 ? -40.481 99.895 8.168 1.00 15.39 88 ARG A CA 1
ATOM 693 C C . ARG A 1 102 ? -41.883 99.443 7.780 1.00 16.94 88 ARG A C 1
ATOM 694 O O . ARG A 1 102 ? -42.792 100.275 7.681 1.00 18.99 88 ARG A O 1
ATOM 702 N N . ASP A 1 103 ? -42.082 98.137 7.573 1.00 16.81 89 ASP A N 1
ATOM 703 C CA . ASP A 1 103 ? -43.381 97.575 7.223 1.00 17.63 89 ASP A CA 1
ATOM 704 C C . ASP A 1 103 ? -44.085 96.916 8.408 1.00 16.56 89 ASP A C 1
ATOM 705 O O . ASP A 1 103 ? -44.999 96.107 8.207 1.00 18.34 89 ASP A O 1
ATOM 710 N N . ALA A 1 104 ? -43.704 97.262 9.630 1.00 15.48 90 ALA A N 1
ATOM 711 C CA . ALA A 1 104 ? -44.435 96.764 10.785 1.00 14.99 90 ALA A CA 1
ATOM 712 C C . ALA A 1 104 ? -45.895 97.196 10.679 1.00 16.47 90 ALA A C 1
ATOM 713 O O . ALA A 1 104 ? -46.175 98.317 10.244 1.00 16.91 90 ALA A O 1
ATOM 715 N N . PRO A 1 105 ? -46.846 96.344 11.060 1.00 16.48 91 PRO A N 1
ATOM 716 C CA . PRO A 1 105 ? -48.247 96.779 11.067 1.00 16.88 91 PRO A CA 1
ATOM 717 C C . PRO A 1 105 ? -48.398 97.998 11.959 1.00 17.68 91 PRO A C 1
ATOM 718 O O . PRO A 1 105 ? -47.683 98.158 12.950 1.00 17.27 91 PRO A O 1
ATOM 722 N N . SER A 1 106 ? -49.344 98.868 11.602 1.00 20.66 92 SER A N 1
ATOM 723 C CA . SER A 1 106 ? -49.507 100.101 12.364 1.00 22.22 92 SER A CA 1
ATOM 724 C C . SER A 1 106 ? -49.799 99.827 13.836 1.00 19.78 92 SER A C 1
ATOM 725 O O . SER A 1 106 ? -49.367 100.594 14.700 1.00 20.89 92 SER A O 1
ATOM 728 N N . SER A 1 107 ? -50.501 98.736 14.153 1.00 18.73 93 SER A N 1
ATOM 729 C CA . SER A 1 107 ? -50.841 98.474 15.547 1.00 18.00 93 SER A CA 1
ATOM 730 C C . SER A 1 107 ? -49.675 97.942 16.375 1.00 16.65 93 SER A C 1
ATOM 731 O O . SER A 1 107 ? -49.770 97.929 17.606 1.00 16.14 93 SER A O 1
ATOM 734 N N . ALA A 1 108 ? -48.580 97.506 15.751 1.00 15.16 94 ALA A N 1
ATOM 735 C CA . ALA A 1 108 ? -47.505 96.887 16.521 1.00 13.65 94 ALA A CA 1
ATOM 736 C C . ALA A 1 108 ? -46.976 97.824 17.597 1.00 14.38 94 ALA A C 1
ATOM 737 O O . ALA A 1 108 ? -46.758 97.407 18.741 1.00 14.39 94 ALA A O 1
ATOM 739 N N . SER A 1 109 ? -46.757 99.093 17.254 1.00 14.61 95 SER A N 1
ATOM 740 C CA . SER A 1 109 ? -46.194 100.023 18.221 1.00 15.33 95 SER A CA 1
ATOM 741 C C . SER A 1 109 ? -47.195 100.431 19.295 1.00 15.37 95 SER A C 1
ATOM 742 O O . SER A 1 109 ? -46.794 101.058 20.276 1.00 15.10 95 SER A O 1
ATOM 745 N N . ASP A 1 110 ? -48.469 100.067 19.159 1.00 15.81 96 ASP A N 1
ATOM 746 C CA . ASP A 1 110 ? -49.429 100.280 20.233 1.00 16.32 96 ASP A CA 1
ATOM 747 C C . ASP A 1 110 ? -49.394 99.185 21.287 1.00 16.71 96 ASP A C 1
ATOM 748 O O . ASP A 1 110 ? -49.972 99.367 22.363 1.00 17.97 96 ASP A O 1
ATOM 753 N N . TYR A 1 111 ? -48.734 98.065 21.017 1.00 16.26 97 TYR A N 1
ATOM 754 C CA . TYR A 1 111 ? -48.710 96.949 21.950 1.00 16.91 97 TYR A CA 1
ATOM 755 C C . TYR A 1 111 ? -47.313 96.523 22.343 1.00 16.48 97 TYR A C 1
ATOM 756 O O . TYR A 1 111 ? -47.142 95.991 23.445 1.00 20.30 97 TYR A O 1
ATOM 765 N N . LEU A 1 112 ? -46.309 96.771 21.509 1.00 14.10 98 LEU A N 1
ATOM 766 C CA . LEU A 1 112 ? -44.944 96.341 21.763 1.00 13.49 98 LEU A CA 1
ATOM 767 C C . LEU A 1 112 ? -44.103 97.511 22.240 1.00 13.52 98 LEU A C 1
ATOM 768 O O . LEU A 1 112 ? -44.100 98.576 21.620 1.00 14.05 98 LEU A O 1
ATOM 773 N N . PHE A 1 113 ? -43.378 97.299 23.329 1.00 12.92 99 PHE A N 1
ATOM 774 C CA . PHE A 1 113 ? -42.352 98.240 23.766 1.00 12.74 99 PHE A CA 1
ATOM 775 C C . PHE A 1 113 ? -42.935 99.639 23.946 1.00 14.69 99 PHE A C 1
ATOM 776 O O . PHE A 1 113 ? -42.320 100.645 23.590 1.00 14.49 99 PHE A O 1
ATOM 784 N N . THR A 1 114 ? -44.146 99.706 24.503 1.00 16.04 100 THR A N 1
ATOM 785 C CA . THR A 1 114 ? -44.830 100.990 24.595 1.00 16.67 100 THR A CA 1
ATOM 786 C C . THR A 1 114 ? -44.160 101.930 25.587 1.00 16.77 100 THR A C 1
ATOM 787 O O . THR A 1 114 ? -44.386 103.141 25.516 1.00 19.71 100 THR A O 1
ATOM 791 N N . GLY A 1 115 ? -43.334 101.407 26.489 1.00 16.46 101 GLY A N 1
ATOM 792 C CA . GLY A 1 115 ? -42.642 102.226 27.462 1.00 17.05 101 GLY A CA 1
ATOM 793 C C . GLY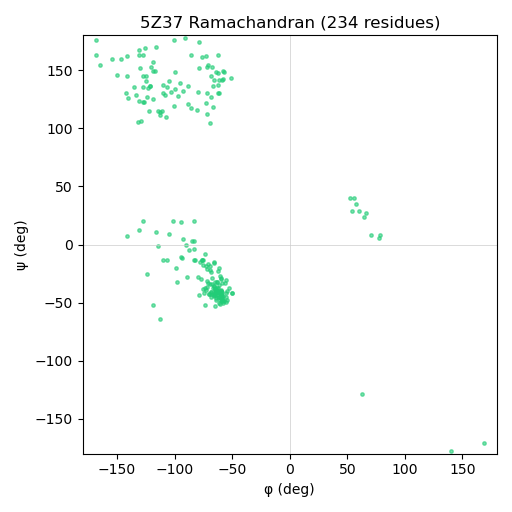 A 1 115 ? -41.248 102.633 27.029 1.00 16.05 101 GLY A C 1
ATOM 794 O O . GLY A 1 115 ? -40.431 103.018 27.867 1.00 18.39 101 GLY A O 1
ATOM 795 N N . THR A 1 116 ? -40.959 102.559 25.736 1.00 15.40 102 THR A N 1
ATOM 796 C CA . THR A 1 116 ? -39.665 102.949 25.190 1.00 14.39 102 THR A CA 1
ATOM 797 C C . THR A 1 116 ? -39.840 104.131 24.249 1.00 14.26 102 THR A C 1
ATOM 798 O O . THR A 1 116 ? -40.953 104.496 23.867 1.00 14.47 102 THR A O 1
ATOM 802 N N . ASP A 1 117 ? -38.713 104.720 23.853 1.00 13.93 103 ASP A N 1
ATOM 803 C CA . ASP A 1 117 ? -38.697 105.590 22.686 1.00 13.42 103 ASP A CA 1
ATOM 804 C C . ASP A 1 117 ? -38.626 104.697 21.459 1.00 13.25 103 ASP A C 1
ATOM 805 O O . ASP A 1 117 ? -37.650 103.961 21.272 1.00 13.76 103 ASP A O 1
ATOM 810 N N . GLN A 1 118 ? -39.674 104.739 20.647 1.00 12.78 104 GLN A N 1
ATOM 811 C CA . GLN A 1 118 ? -39.812 103.874 19.487 1.00 12.51 104 GLN A CA 1
ATOM 812 C C . GLN A 1 118 ? -39.309 104.602 18.248 1.00 13.66 104 GLN A C 1
ATOM 813 O O . GLN A 1 118 ? -39.568 105.793 18.063 1.00 15.91 104 GLN A O 1
ATOM 819 N N . HIS A 1 119 ? -38.592 103.879 17.399 1.00 14.70 105 HIS A N 1
ATOM 820 C CA . HIS A 1 119 ? -38.029 104.421 16.171 1.00 15.70 105 HIS A CA 1
ATOM 821 C C . HIS A 1 119 ? -38.404 103.498 15.025 1.00 16.57 105 HIS A C 1
ATOM 822 O O . HIS A 1 119 ? -38.620 102.303 15.227 1.00 18.33 105 HIS A O 1
ATOM 829 N N . SER A 1 120 ? -38.497 104.055 13.825 1.00 16.48 106 SER A N 1
ATOM 830 C CA . SER A 1 120 ? -38.713 103.259 12.625 1.00 18.45 106 SER A CA 1
ATOM 831 C C . SER A 1 120 ? -37.380 103.005 11.935 1.00 16.92 106 SER A C 1
ATOM 832 O O . SER A 1 120 ? -36.619 103.943 11.674 1.00 18.91 106 SER A O 1
ATOM 835 N N . LEU A 1 121 ? -37.108 101.738 11.649 1.00 15.00 107 LEU A N 1
ATOM 836 C CA . LEU A 1 121 ? -35.957 101.364 10.853 1.00 14.54 107 LEU A CA 1
ATOM 837 C C . LEU A 1 121 ? -36.174 101.782 9.400 1.00 14.97 107 LEU A C 1
ATOM 838 O O . LEU A 1 121 ? -37.311 101.897 8.943 1.00 15.54 107 LEU A O 1
ATOM 843 N N . PRO A 1 122 ? -35.097 102.007 8.645 1.00 15.19 108 PRO A N 1
ATOM 844 C CA . PRO A 1 122 ? -35.245 102.476 7.263 1.00 15.91 108 PRO A CA 1
ATOM 845 C C . PRO A 1 122 ? -35.509 101.370 6.257 1.00 14.82 108 PRO A C 1
ATOM 846 O O . PRO A 1 122 ? -35.725 101.666 5.077 1.00 15.82 108 PRO A O 1
ATOM 850 N N . PHE A 1 123 ? -35.508 100.114 6.688 1.00 14.03 109 PHE A N 1
ATOM 851 C CA . PHE A 1 123 ? -35.702 98.986 5.796 1.00 14.01 109 PHE A CA 1
ATOM 852 C C . PHE A 1 123 ? -36.930 98.179 6.204 1.00 13.88 109 PHE A C 1
ATOM 853 O O . PHE A 1 123 ? -37.330 98.153 7.375 1.00 13.70 109 PHE A O 1
ATOM 861 N N . TYR A 1 124 ? -37.523 97.524 5.209 1.00 14.68 110 TYR A N 1
ATOM 862 C CA . TYR A 1 124 ? -38.601 96.574 5.417 1.00 14.73 110 TYR A CA 1
ATOM 863 C C . TYR A 1 124 ? -38.035 95.256 5.943 1.00 15.04 110 TYR A C 1
ATOM 864 O O . TYR A 1 124 ? -36.840 94.973 5.825 1.00 15.62 110 TYR A O 1
ATOM 873 N N . GLY A 1 125 ? -38.913 94.447 6.531 1.00 15.41 111 GLY A N 1
ATOM 874 C CA . GLY A 1 125 ? -38.541 93.147 7.056 1.00 14.64 111 GLY A CA 1
ATOM 875 C C . GLY A 1 125 ? -38.505 92.016 6.052 1.00 13.91 111 GLY A C 1
ATOM 876 O O . GLY A 1 125 ? -38.274 90.862 6.432 1.00 15.10 111 GLY A O 1
ATOM 877 N N . THR A 1 126 ? -38.745 92.303 4.780 1.00 14.48 112 THR A N 1
ATOM 878 C CA . THR A 1 126 ? -38.645 91.279 3.757 1.00 13.53 112 THR A CA 1
ATOM 879 C C . THR A 1 126 ? -37.188 90.927 3.540 1.00 13.71 112 THR A C 1
ATOM 880 O O . THR A 1 126 ? -36.294 91.751 3.729 1.00 14.53 112 THR A O 1
ATOM 884 N N . TYR A 1 127 ? -36.943 89.698 3.107 1.00 13.42 113 TYR A N 1
ATOM 885 C CA . TYR A 1 127 ? -35.559 89.347 2.824 1.00 12.98 113 TYR A CA 1
ATOM 886 C C . TYR A 1 127 ? -34.999 90.190 1.694 1.00 13.64 113 TYR A C 1
ATOM 887 O O . TYR A 1 127 ? -33.808 90.516 1.704 1.00 14.06 113 TYR A O 1
ATOM 896 N N . GLY A 1 128 ? -35.837 90.575 0.729 1.00 13.48 114 GLY A N 1
ATOM 897 C CA . GLY A 1 128 ? -35.347 91.402 -0.359 1.00 14.77 114 GLY A CA 1
ATOM 898 C C . GLY A 1 128 ? -34.723 92.690 0.138 1.00 14.12 114 GLY A C 1
ATOM 899 O O . GLY A 1 128 ? -33.613 93.054 -0.257 1.00 15.67 114 GLY A O 1
ATOM 900 N N . ASP A 1 129 ? -35.423 93.397 1.024 1.00 15.08 115 ASP A N 1
ATOM 901 C CA . ASP A 1 129 ? -34.891 94.660 1.515 1.00 13.96 115 ASP A CA 1
ATOM 902 C C . ASP A 1 129 ? -33.775 94.435 2.528 1.00 13.39 115 ASP A C 1
ATOM 903 O O . ASP A 1 129 ? -32.773 95.161 2.526 1.00 15.09 115 ASP A O 1
ATOM 908 N N . LEU A 1 130 ? -33.911 93.427 3.390 1.00 13.25 116 LEU A N 1
ATOM 909 C CA . LEU A 1 130 ? -32.848 93.153 4.351 1.00 12.91 116 LEU A CA 1
ATOM 910 C C . LEU A 1 130 ? -31.544 92.801 3.645 1.00 13.23 116 LEU A C 1
ATOM 911 O O . LEU A 1 130 ? -30.473 93.291 4.018 1.00 13.53 116 LEU A O 1
ATOM 916 N N . GLU A 1 131 ? -31.614 91.941 2.629 1.00 13.56 117 GLU A N 1
ATOM 917 C CA . GLU A 1 131 ? -30.407 91.558 1.903 1.00 13.03 117 GLU A CA 1
ATOM 918 C C . GLU A 1 131 ? -29.811 92.744 1.164 1.00 14.18 117 GLU A C 1
ATOM 919 O O . GLU A 1 131 ? -28.585 92.870 1.067 1.00 15.22 117 GLU A O 1
ATOM 925 N N . ARG A 1 132 ? -30.663 93.607 0.613 1.00 15.51 118 ARG A N 1
ATOM 926 C CA . ARG A 1 132 ? -30.179 94.814 -0.050 1.00 16.80 118 ARG A CA 1
ATOM 927 C C . ARG A 1 132 ? -29.379 95.681 0.915 1.00 15.42 118 ARG A C 1
ATOM 928 O O . ARG A 1 132 ? -28.265 96.126 0.603 1.00 16.14 118 ARG A O 1
ATOM 936 N N . TRP A 1 133 ? -29.934 95.934 2.100 1.00 14.58 119 TRP A N 1
ATOM 937 C CA . TRP A 1 133 ? -29.246 96.762 3.083 1.00 14.02 119 TRP A CA 1
ATOM 938 C C . TRP A 1 133 ? -28.019 96.069 3.662 1.00 14.05 119 TRP A C 1
ATOM 939 O O . TRP A 1 133 ? -27.029 96.737 3.984 1.00 14.71 119 TRP A O 1
ATOM 950 N N . ALA A 1 134 ? -28.059 94.748 3.818 1.00 13.30 120 ALA A N 1
ATOM 951 C CA . ALA A 1 134 ? -26.911 94.020 4.339 1.00 13.39 120 ALA A CA 1
ATOM 952 C C . ALA A 1 134 ? -25.806 93.851 3.305 1.00 14.19 120 ALA A C 1
ATOM 953 O O . ALA A 1 134 ? -24.693 93.475 3.677 1.00 15.23 120 ALA A O 1
ATOM 955 N N . HIS A 1 135 ? -26.088 94.118 2.029 1.00 14.85 121 HIS A N 1
ATOM 956 C CA . HIS A 1 135 ? -25.162 93.823 0.933 1.00 15.36 121 HIS A CA 1
ATOM 957 C C . HIS A 1 135 ? -24.730 92.360 0.932 1.00 15.43 121 HIS A C 1
ATOM 958 O O . HIS A 1 135 ? -23.634 92.022 0.467 1.00 16.92 121 HIS A O 1
ATOM 965 N N . GLN A 1 136 ? -25.600 91.488 1.442 1.00 14.55 122 GLN A N 1
ATOM 966 C CA . GLN A 1 136 ? -25.357 90.055 1.478 1.00 15.44 122 GLN A CA 1
ATOM 967 C C . GLN A 1 136 ? -26.694 89.341 1.402 1.00 15.67 122 GLN A C 1
ATOM 968 O O . GLN A 1 136 ? -27.695 89.815 1.943 1.00 15.52 122 GLN A O 1
ATOM 974 N N . SER A 1 137 ? -26.697 88.189 0.746 1.00 15.87 123 SER A N 1
ATOM 975 C CA . SER A 1 137 ? -27.872 87.336 0.707 1.00 16.50 123 SER A CA 1
ATOM 976 C C . SER A 1 137 ? -27.900 86.430 1.933 1.00 16.00 123 SER A C 1
ATOM 977 O O . SER A 1 137 ? -26.894 86.239 2.622 1.00 15.38 123 SER A O 1
ATOM 980 N N . ARG A 1 138 ? -29.076 85.855 2.193 1.00 16.09 124 ARG A N 1
ATOM 981 C CA . ARG A 1 138 ? -29.194 84.865 3.258 1.00 16.13 124 ARG A CA 1
ATOM 982 C C . ARG A 1 138 ? -28.126 83.789 3.128 1.00 17.13 124 ARG A C 1
ATOM 983 O O . ARG A 1 138 ? -27.530 83.365 4.123 1.00 16.69 124 ARG A O 1
ATOM 991 N N . GLN A 1 139 ? -27.873 83.331 1.903 1.00 17.21 125 GLN A N 1
ATOM 992 C CA . GLN A 1 139 ? -26.929 82.241 1.698 1.00 18.63 125 GLN A CA 1
ATOM 993 C C . GLN A 1 139 ? -25.514 82.597 2.139 1.00 18.14 125 GLN A C 1
ATOM 994 O O . GLN A 1 139 ? -24.724 81.690 2.419 1.00 20.49 125 GLN A O 1
ATOM 1000 N N . GLN A 1 140 ? -25.176 83.887 2.205 1.00 17.12 126 GLN A N 1
ATOM 1001 C CA . GLN A 1 140 ? -23.836 84.338 2.564 1.00 18.05 126 GLN A CA 1
ATOM 1002 C C . GLN A 1 140 ? -23.673 84.627 4.050 1.00 16.99 126 GLN A C 1
ATOM 1003 O O . GLN A 1 140 ? -22.546 84.835 4.508 1.00 20.07 126 GLN A O 1
ATOM 1009 N N . ILE A 1 141 ? -24.756 84.673 4.812 1.00 16.06 127 ILE A N 1
ATOM 1010 C CA . ILE A 1 141 ? -24.722 85.150 6.191 1.00 15.10 127 ILE A CA 1
ATOM 1011 C C . ILE A 1 141 ? -24.720 83.940 7.126 1.00 14.91 127 ILE A C 1
ATOM 1012 O O . ILE A 1 141 ? -25.683 83.160 7.110 1.00 15.46 127 ILE A O 1
ATOM 1017 N N . PRO A 1 142 ? -23.695 83.764 7.951 1.00 16.48 128 PRO A N 1
ATOM 1018 C CA . PRO A 1 142 ? -23.672 82.609 8.851 1.00 16.07 128 PRO A CA 1
ATOM 1019 C C . PRO A 1 142 ? -24.726 82.684 9.944 1.00 14.56 128 PRO A C 1
ATOM 1020 O O . PRO A 1 142 ? -25.038 83.751 10.475 1.00 14.79 128 PRO A O 1
ATOM 1024 N N . LEU A 1 143 ? -25.247 81.509 10.291 1.00 14.12 129 LEU A N 1
ATOM 1025 C CA . LEU A 1 143 ? -26.190 81.313 11.381 1.00 13.95 129 LEU A CA 1
ATOM 1026 C C . LEU A 1 143 ? -25.557 80.383 12.405 1.00 14.50 129 LEU A C 1
ATOM 1027 O O . LEU A 1 143 ? -24.659 79.596 12.092 1.00 17.44 129 LEU A O 1
ATOM 1032 N N . GLY A 1 144 ? -26.042 80.472 13.634 1.00 14.36 130 GLY A N 1
ATOM 1033 C CA . GLY A 1 144 ? -25.529 79.660 14.713 1.00 14.38 130 GLY A CA 1
ATOM 1034 C C . GLY A 1 144 ? -25.422 80.463 15.988 1.00 13.53 130 GLY A C 1
ATOM 1035 O O . GLY A 1 144 ? -25.792 81.637 16.018 1.00 13.57 130 GLY A O 1
ATOM 1036 N N . LEU A 1 145 ? -24.914 79.845 17.051 1.00 13.87 131 LEU A N 1
ATOM 1037 C CA . LEU A 1 145 ? -24.919 80.503 18.351 1.00 14.15 131 LEU A CA 1
ATOM 1038 C C . LEU A 1 145 ? -24.048 81.756 18.361 1.00 13.98 131 LEU A C 1
ATOM 1039 O O . LEU A 1 145 ? -24.429 82.774 18.955 1.00 14.92 131 LEU A O 1
ATOM 1044 N N . GLN A 1 146 ? -22.880 81.709 17.719 1.00 14.08 132 GLN A N 1
ATOM 1045 C CA . GLN A 1 146 ? -21.999 82.870 17.741 1.00 14.56 132 GLN A CA 1
ATOM 1046 C C . GLN A 1 146 ? -22.596 84.031 16.952 1.00 13.36 132 GLN A C 1
ATOM 1047 O O . GLN A 1 146 ? -22.512 85.188 17.382 1.00 14.64 132 GLN A O 1
ATOM 1053 N N . ALA A 1 147 ? -23.208 83.747 15.800 1.00 13.22 133 ALA A N 1
ATOM 1054 C CA . ALA A 1 147 ? -23.863 84.804 15.039 1.00 13.01 133 ALA A CA 1
ATOM 1055 C C . ALA A 1 147 ? -24.961 85.469 15.859 1.00 12.55 133 ALA A C 1
ATOM 1056 O O . ALA A 1 147 ? -25.109 86.700 15.839 1.00 12.73 133 ALA A O 1
ATOM 1058 N N . LEU A 1 148 ? -25.739 84.670 16.592 1.00 12.71 134 LEU A N 1
ATOM 1059 C CA . LEU A 1 148 ? -26.803 85.230 17.412 1.00 12.33 134 LEU A CA 1
ATOM 1060 C C . LEU A 1 148 ? -26.234 86.037 18.567 1.00 11.66 134 LEU A C 1
ATOM 1061 O O . LEU A 1 148 ? -26.721 87.133 18.862 1.00 12.32 134 LEU A O 1
ATOM 1066 N N . THR A 1 149 ? -25.216 85.495 19.243 1.00 12.80 135 THR A N 1
ATOM 1067 C CA . THR A 1 149 ? -24.546 86.213 20.327 1.00 13.11 135 THR A CA 1
ATOM 1068 C C . THR A 1 149 ? -24.046 87.566 19.848 1.00 13.44 135 THR A C 1
ATOM 1069 O O . THR A 1 149 ? -24.271 88.597 20.495 1.00 13.68 135 THR A O 1
ATOM 1073 N N . HIS A 1 150 ? -23.347 87.572 18.715 1.00 13.29 136 HIS A N 1
ATOM 1074 C CA . HIS A 1 150 ? -22.825 88.812 18.161 1.00 13.60 136 HIS A CA 1
ATOM 1075 C C . HIS A 1 150 ? -23.960 89.785 17.868 1.00 12.95 136 HIS A C 1
ATOM 1076 O O . HIS A 1 150 ? -23.849 90.984 18.140 1.00 13.42 136 HIS A O 1
ATOM 1083 N N . GLY A 1 151 ? -25.080 89.275 17.356 1.00 12.52 137 GLY A N 1
ATOM 1084 C CA . GLY A 1 151 ? -26.200 90.143 17.030 1.00 11.89 137 GLY A CA 1
ATOM 1085 C C . GLY A 1 151 ? -26.862 90.747 18.255 1.00 11.39 137 GLY A C 1
ATOM 1086 O O . GLY A 1 151 ? -27.244 91.921 18.252 1.00 12.32 137 GLY A O 1
ATOM 1087 N N . ILE A 1 152 ? -27.021 89.950 19.312 1.00 11.59 138 ILE A N 1
ATOM 1088 C CA . ILE A 1 152 ? -27.574 90.468 20.562 1.00 12.02 138 ILE A CA 1
ATOM 1089 C C . ILE A 1 152 ? -26.700 91.602 21.086 1.00 12.33 138 ILE A C 1
ATOM 1090 O O . ILE A 1 152 ? -27.195 92.670 21.462 1.00 13.61 138 ILE A O 1
ATOM 1095 N N . SER A 1 153 ? -25.383 91.385 21.116 1.00 13.65 139 SER A N 1
ATOM 1096 C CA . SER A 1 153 ? -24.464 92.423 21.572 1.00 14.94 139 SER A CA 1
ATOM 1097 C C . SER A 1 153 ? -24.582 93.674 20.718 1.00 14.23 139 SER A C 1
ATOM 1098 O O . SER A 1 153 ? -24.594 94.797 21.239 1.00 15.07 139 SER A O 1
ATOM 1101 N N . PHE A 1 154 ? -24.661 93.500 19.401 1.00 13.13 140 PHE A N 1
ATOM 1102 C CA . PHE A 1 154 ? -24.713 94.649 18.508 1.00 12.15 140 PHE A CA 1
ATOM 1103 C C . PHE A 1 154 ? -25.979 95.463 18.740 1.00 13.33 140 PHE A C 1
ATOM 1104 O O . PHE A 1 154 ? -25.931 96.692 18.855 1.00 14.00 140 PHE A O 1
ATOM 1112 N N . PHE A 1 155 ? -27.132 94.799 18.808 1.00 12.43 141 PHE A N 1
ATOM 1113 C CA . PHE A 1 155 ? -28.365 95.533 19.075 1.00 13.30 141 PHE A CA 1
ATOM 1114 C C . PHE A 1 155 ? -28.339 96.169 20.459 1.00 14.24 141 PHE A C 1
ATOM 1115 O O . PHE A 1 155 ? -28.786 97.307 20.629 1.00 15.57 141 PHE A O 1
ATOM 1123 N N . ARG A 1 156 ? -27.817 95.469 21.468 1.00 13.72 142 ARG A N 1
ATOM 1124 C CA . ARG A 1 156 ? -27.806 96.084 22.787 1.00 16.60 142 ARG A CA 1
ATOM 1125 C C . ARG A 1 156 ? -26.905 97.314 22.819 1.00 18.38 142 ARG A C 1
ATOM 1126 O O . ARG A 1 156 ? -27.204 98.280 23.532 1.00 20.43 142 ARG A O 1
ATOM 1134 N N . SER A 1 157 ? -25.824 97.309 22.032 1.00 18.20 143 SER A N 1
ATOM 1135 C CA . SER A 1 157 ? -24.888 98.427 22.013 1.00 19.87 143 SER A CA 1
ATOM 1136 C C . SER A 1 157 ? -25.489 99.673 21.392 1.00 21.50 143 SER A C 1
ATOM 1137 O O . SER A 1 157 ? -24.986 100.771 21.643 1.00 23.27 143 SER A O 1
ATOM 1140 N N . GLY A 1 158 ? -26.526 99.535 20.567 1.00 20.49 144 GLY A N 1
ATOM 1141 C CA . GLY A 1 158 ? -27.130 100.691 19.936 1.00 21.28 144 GLY A CA 1
ATOM 1142 C C . GLY A 1 158 ? -26.384 101.249 18.744 1.00 21.05 144 GLY A C 1
ATOM 1143 O O . GLY A 1 158 ? -26.755 102.317 18.255 1.00 22.25 144 GLY A O 1
ATOM 1144 N N . GLY A 1 159 ? -25.344 100.572 18.257 1.00 20.72 145 GLY A N 1
ATOM 1145 C CA . GLY A 1 159 ? -24.637 101.046 17.078 1.00 21.51 145 GLY A CA 1
ATOM 1146 C C . GLY A 1 159 ? -25.577 101.346 15.925 1.00 22.44 145 GLY A C 1
ATOM 1147 O O . GLY A 1 159 ? -26.560 100.628 15.723 1.00 21.96 145 GLY A O 1
ATOM 1148 N N . ASN A 1 160 ? -25.286 102.393 15.155 1.00 24.81 146 ASN A N 1
ATOM 1149 C CA . ASN A 1 160 ? -26.213 102.914 14.156 1.00 26.29 146 ASN A CA 1
ATOM 1150 C C . ASN A 1 160 ? -26.018 102.319 12.765 1.00 25.38 146 ASN A C 1
ATOM 1151 O O . ASN A 1 160 ? -26.699 102.744 11.828 1.00 28.57 146 ASN A O 1
ATOM 1155 N N . ASP A 1 161 ? -25.123 101.353 12.603 1.00 21.00 147 ASP A N 1
ATOM 1156 C CA . ASP A 1 161 ? -24.778 100.809 11.289 1.00 18.94 147 ASP A CA 1
ATOM 1157 C C . ASP A 1 161 ? -25.961 100.022 10.737 1.00 17.68 147 ASP A C 1
ATOM 1158 O O . ASP A 1 161 ? -26.221 98.898 11.159 1.00 16.48 147 ASP A O 1
ATOM 1163 N N . ASN A 1 162 ? -26.673 100.605 9.770 1.00 17.60 148 ASN A N 1
ATOM 1164 C CA . ASN A 1 162 ? -27.866 99.961 9.222 1.00 17.79 148 ASN A CA 1
ATOM 1165 C C . ASN A 1 162 ? -27.541 98.693 8.440 1.00 16.02 148 ASN A C 1
ATOM 1166 O O . ASN A 1 162 ? -28.383 97.790 8.363 1.00 15.15 148 ASN A O 1
ATOM 1171 N N . GLU A 1 163 ? -26.351 98.605 7.843 1.00 16.59 149 GLU A N 1
ATOM 1172 C CA . GLU A 1 163 ? -25.954 97.374 7.171 1.00 16.16 149 GLU A CA 1
ATOM 1173 C C . GLU A 1 163 ? -25.917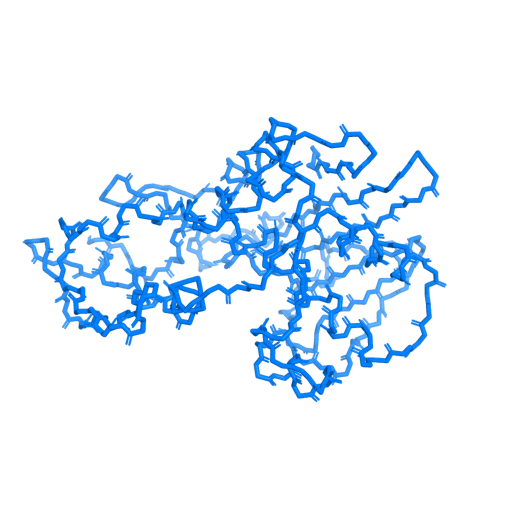 96.222 8.165 1.00 14.10 149 GLU A C 1
ATOM 1174 O O . GLU A 1 163 ? -26.470 95.144 7.914 1.00 14.63 149 GLU A O 1
ATOM 1180 N N . GLU A 1 164 ? -25.283 96.443 9.319 1.00 14.57 150 GLU A N 1
ATOM 1181 C CA . GLU A 1 164 ? -25.224 95.401 10.334 1.00 14.13 150 GLU A CA 1
ATOM 1182 C C . GLU A 1 164 ? -26.578 95.180 11.005 1.00 12.22 150 GLU A C 1
ATOM 1183 O O . GLU A 1 164 ? -26.880 94.053 11.399 1.00 12.80 150 GLU A O 1
ATOM 1189 N N . LYS A 1 165 ? -27.412 96.216 11.143 1.00 12.22 151 LYS A N 1
ATOM 1190 C CA . LYS A 1 165 ? -28.759 95.990 11.658 1.00 11.48 151 LYS A CA 1
ATOM 1191 C C . LYS A 1 165 ? -29.510 95.011 10.772 1.00 11.81 151 LYS A C 1
ATOM 1192 O O . LYS A 1 165 ? -30.173 94.091 11.264 1.00 11.79 151 LYS A O 1
ATOM 1198 N N . ALA A 1 166 ? -29.430 95.208 9.456 1.00 11.91 152 ALA A N 1
ATOM 1199 C CA . ALA A 1 166 ? -30.138 94.331 8.530 1.00 12.04 152 ALA A CA 1
ATOM 1200 C C . ALA A 1 166 ? -29.581 92.916 8.585 1.00 12.09 152 ALA A C 1
ATOM 1201 O O . ALA A 1 166 ? -30.345 91.940 8.615 1.00 12.00 152 ALA A O 1
ATOM 1203 N N . ARG A 1 167 ? -28.254 92.787 8.607 1.00 11.71 153 ARG A N 1
ATOM 1204 C CA . ARG A 1 167 ? -27.653 91.465 8.715 1.00 11.73 153 ARG A CA 1
ATOM 1205 C C . ARG A 1 167 ? -28.099 90.773 9.994 1.00 11.18 153 ARG A C 1
ATOM 1206 O O . ARG A 1 167 ? -28.439 89.582 9.984 1.00 11.85 153 ARG A O 1
ATOM 1214 N N . THR A 1 168 ? -28.112 91.516 11.102 1.00 10.33 154 THR A N 1
ATOM 1215 C CA . THR A 1 168 ? -28.493 90.955 12.390 1.00 10.92 154 THR A CA 1
ATOM 1216 C C . THR A 1 168 ? -29.926 90.471 12.363 1.00 10.50 154 THR A C 1
ATOM 1217 O O . THR A 1 168 ? -30.234 89.403 12.898 1.00 10.50 154 THR A O 1
ATOM 1221 N N . LEU A 1 169 ? -30.815 91.229 11.730 1.00 10.83 155 LEU A N 1
ATOM 1222 C CA . LEU A 1 169 ? -32.196 90.776 11.640 1.00 10.97 155 LEU A CA 1
ATOM 1223 C C . LEU A 1 169 ? -32.330 89.543 10.761 1.00 10.04 155 LEU A C 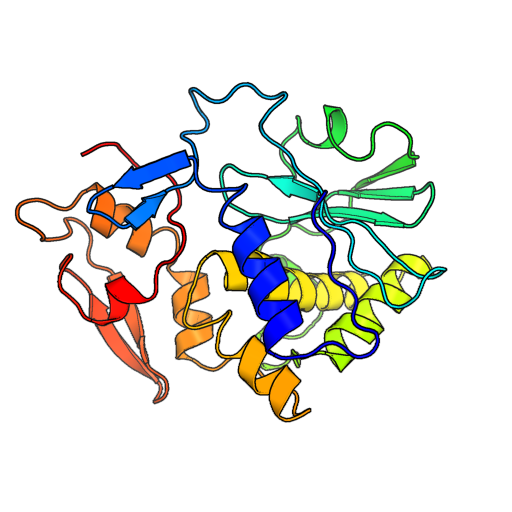1
ATOM 1224 O O . LEU A 1 169 ? -33.146 88.667 11.059 1.00 10.59 155 LEU A O 1
ATOM 1229 N N . ILE A 1 170 ? -31.521 89.427 9.708 1.00 10.40 156 ILE A N 1
ATOM 1230 C CA . ILE A 1 170 ? -31.535 88.204 8.910 1.00 10.49 156 ILE A CA 1
ATOM 1231 C C . ILE A 1 170 ? -31.188 86.996 9.780 1.00 10.09 156 ILE A C 1
ATOM 1232 O O . ILE A 1 170 ? -31.804 85.928 9.664 1.00 10.72 156 ILE A O 1
ATOM 1237 N N . VAL A 1 171 ? -30.214 87.150 10.676 1.00 9.83 157 VAL A N 1
ATOM 1238 C CA . VAL A 1 171 ? -29.847 86.068 11.590 1.00 10.20 157 VAL A CA 1
ATOM 1239 C C . VAL A 1 171 ? -31.004 85.751 12.533 1.00 9.71 157 VAL A C 1
ATOM 1240 O O . VAL A 1 171 ? -31.408 84.587 12.689 1.00 9.97 157 VAL A O 1
ATOM 1244 N N . ILE A 1 172 ? -31.522 86.775 13.217 1.00 9.83 158 ILE A N 1
ATOM 1245 C CA . ILE A 1 172 ? -32.545 86.558 14.240 1.00 9.81 158 ILE A CA 1
ATOM 1246 C C . ILE A 1 172 ? -33.816 85.992 13.616 1.00 9.92 158 ILE A C 1
ATOM 1247 O O . ILE A 1 172 ? -34.424 85.056 14.149 1.00 10.57 158 ILE A O 1
ATOM 1252 N N . ILE A 1 173 ? -34.252 86.572 12.498 1.00 10.22 159 ILE A N 1
ATOM 1253 C CA . ILE A 1 173 ? -35.476 86.106 11.852 1.00 9.90 159 ILE A CA 1
ATOM 1254 C C . ILE A 1 173 ? -35.392 84.615 11.554 1.00 9.89 159 ILE A C 1
ATOM 1255 O O . ILE A 1 173 ? -36.342 83.864 11.807 1.00 10.39 159 ILE A O 1
ATOM 1260 N N . GLN A 1 174 ? -34.264 84.157 11.008 1.00 10.02 160 GLN A N 1
ATOM 1261 C CA . GLN A 1 174 ? -34.178 82.747 10.644 1.00 9.93 160 GLN A CA 1
ATOM 1262 C C . GLN A 1 174 ? -34.047 81.849 11.867 1.00 10.05 160 GLN A C 1
ATOM 1263 O O . GLN A 1 174 ? -34.640 80.764 11.913 1.00 11.39 160 GLN A O 1
ATOM 1269 N N . MET A 1 175 ? -33.285 82.271 12.872 1.00 9.86 161 MET A N 1
ATOM 1270 C CA . MET A 1 175 ? -33.076 81.428 14.041 1.00 10.23 161 MET A CA 1
ATOM 1271 C C . MET A 1 175 ? -34.254 81.418 15.004 1.00 11.36 161 MET A C 1
ATOM 1272 O O . MET A 1 175 ? -34.324 80.535 15.866 1.00 11.12 161 MET A O 1
ATOM 1277 N N . VAL A 1 176 ? -35.174 82.365 14.875 1.00 10.32 162 VAL A N 1
ATOM 1278 C CA . VAL A 1 176 ? -36.350 82.452 15.729 1.00 9.95 162 VAL A CA 1
ATOM 1279 C C . VAL A 1 176 ? -37.628 82.168 14.942 1.00 9.77 162 VAL A C 1
ATOM 1280 O O . VAL A 1 176 ? -38.321 81.181 15.204 1.00 10.73 162 VAL A O 1
ATOM 1284 N N . ALA A 1 177 ? -37.955 83.023 13.967 1.00 10.64 163 ALA A N 1
ATOM 1285 C CA . ALA A 1 177 ? -39.227 82.906 13.255 1.00 10.56 163 ALA A CA 1
ATOM 1286 C C . ALA A 1 177 ? -39.244 81.728 12.289 1.00 10.10 163 ALA A C 1
ATOM 1287 O O . ALA A 1 177 ? -40.191 80.932 12.298 1.00 10.67 163 ALA A O 1
ATOM 1289 N N . GLU A 1 178 ? -38.240 81.620 11.409 1.00 10.28 164 GLU A N 1
ATOM 1290 C CA . GLU A 1 178 ? -38.242 80.513 10.457 1.00 9.88 164 GLU A CA 1
ATOM 1291 C C . GLU A 1 178 ? -38.089 79.186 11.186 1.00 10.80 164 GLU A C 1
ATOM 1292 O O . GLU A 1 178 ? -38.689 78.177 10.795 1.00 11.40 164 GLU A O 1
ATOM 1298 N N . ALA A 1 179 ? -37.301 79.175 12.266 1.00 10.43 165 ALA A N 1
ATOM 1299 C CA . ALA A 1 179 ? -37.160 77.966 13.070 1.00 10.17 165 ALA A CA 1
ATOM 1300 C C . ALA A 1 179 ? -38.494 77.571 13.688 1.00 10.65 165 ALA A C 1
ATOM 1301 O O . ALA A 1 179 ? -38.836 76.386 13.747 1.00 11.25 165 ALA A O 1
ATOM 1303 N N . ALA A 1 180 ? -39.271 78.550 14.148 1.00 10.64 166 ALA A N 1
ATOM 1304 C CA . ALA A 1 180 ? -40.584 78.243 14.693 1.00 10.78 166 ALA A CA 1
ATOM 1305 C C . ALA A 1 180 ? -41.480 77.640 13.623 1.00 10.84 166 ALA A C 1
ATOM 1306 O O . ALA A 1 180 ? -42.236 76.702 13.893 1.00 11.60 166 ALA A O 1
ATOM 1308 N N . ARG A 1 181 ? -41.398 78.160 12.398 1.00 11.28 167 ARG A N 1
ATOM 1309 C CA . ARG A 1 181 ? -42.281 77.724 11.323 1.00 10.93 167 ARG A CA 1
ATOM 1310 C C . ARG A 1 181 ? -41.945 76.330 10.822 1.00 11.48 167 ARG A C 1
ATOM 1311 O O . ARG A 1 181 ? -42.846 75.597 10.404 1.00 11.79 167 ARG A O 1
ATOM 1319 N N . PHE A 1 182 ? -40.658 75.978 10.774 1.00 11.35 168 PHE A N 1
ATOM 1320 C CA . PHE A 1 182 ? -40.184 74.809 10.039 1.00 12.30 168 PHE A CA 1
ATOM 1321 C C . PHE A 1 182 ? -39.354 73.901 10.930 1.00 12.73 168 PHE A C 1
ATOM 1322 O O . PHE A 1 182 ? -38.305 74.305 11.445 1.00 12.68 168 PHE A O 1
ATOM 1330 N N . ARG A 1 183 ? -39.784 72.647 11.037 1.00 12.78 169 ARG A N 1
ATOM 1331 C CA . ARG A 1 183 ? -39.029 71.659 11.796 1.00 14.04 169 ARG A CA 1
ATOM 1332 C C . ARG A 1 183 ? -37.639 71.452 11.208 1.00 15.15 169 ARG A C 1
ATOM 1333 O O . ARG A 1 183 ? -36.680 71.241 11.953 1.00 14.89 169 ARG A O 1
ATOM 1341 N N . TYR A 1 184 ? -37.507 71.533 9.880 1.00 14.17 170 TYR A N 1
ATOM 1342 C CA . TYR A 1 184 ? -36.199 71.387 9.246 1.00 16.56 170 TYR A CA 1
ATOM 1343 C C . TYR A 1 184 ? -35.227 72.446 9.746 1.00 15.72 170 TYR A C 1
ATOM 1344 O O . TYR A 1 184 ? -34.042 72.170 9.962 1.00 16.86 170 TYR A O 1
ATOM 1353 N N . ILE A 1 185 ? -35.711 73.670 9.922 1.00 14.62 171 ILE A N 1
ATOM 1354 C CA . ILE A 1 185 ? -34.835 74.777 10.285 1.00 13.46 171 ILE A CA 1
ATOM 1355 C C . ILE A 1 185 ? -34.510 74.748 11.767 1.00 12.96 171 ILE A C 1
ATOM 1356 O O . ILE A 1 185 ? -33.356 74.948 12.161 1.00 13.64 171 ILE A O 1
ATOM 1361 N N . SER A 1 186 ? -35.504 74.505 12.625 1.00 12.83 172 SER A N 1
ATOM 1362 C CA . SER A 1 186 ? -35.180 74.410 14.042 1.00 12.72 172 SER A CA 1
ATOM 1363 C C . SER A 1 186 ? -34.189 73.282 14.287 1.00 13.55 172 SER A C 1
ATOM 1364 O O . SER A 1 186 ? -33.239 73.438 15.066 1.00 14.33 172 SER A O 1
ATOM 1367 N N . ASN A 1 187 ? -34.343 72.159 13.581 1.00 14.84 173 ASN A N 1
ATOM 1368 C CA A ASN A 1 187 ? -33.394 71.077 13.781 0.71 15.93 173 ASN A CA 1
ATOM 1369 C CA B ASN A 1 187 ? -33.401 71.052 13.731 0.29 15.89 173 ASN A CA 1
ATOM 1370 C C . ASN A 1 187 ? -32.000 71.463 13.307 1.00 15.36 173 ASN A C 1
ATOM 1371 O O . ASN A 1 187 ? -31.012 71.110 13.958 1.00 16.66 173 ASN A O 1
ATOM 1380 N N . ARG A 1 188 ? -31.893 72.179 12.187 1.00 15.18 174 ARG A N 1
ATOM 1381 C CA . ARG A 1 188 ? -30.571 72.558 11.695 1.00 15.58 174 ARG A CA 1
ATOM 1382 C C . ARG A 1 188 ? -29.874 73.496 12.674 1.00 15.99 174 ARG A C 1
ATOM 1383 O O . ARG A 1 188 ? -28.662 73.380 12.901 1.00 16.69 174 ARG A O 1
ATOM 1391 N N . VAL A 1 189 ? -30.622 74.427 13.274 1.00 15.12 175 VAL A N 1
ATOM 1392 C CA . VAL A 1 189 ? -30.034 75.294 14.292 1.00 14.14 175 VAL A CA 1
ATOM 1393 C C . VAL A 1 189 ? -29.624 74.479 15.513 1.00 15.64 175 VAL A C 1
ATOM 1394 O O . VAL A 1 189 ? -28.553 74.701 16.090 1.00 16.77 175 VAL A O 1
ATOM 1398 N N . ARG A 1 190 ? -30.459 73.518 15.924 1.00 17.00 176 ARG A N 1
ATOM 1399 C CA . ARG A 1 190 ? -30.086 72.629 17.021 1.00 19.66 176 ARG A CA 1
ATOM 1400 C C . ARG A 1 190 ? -28.749 71.958 16.752 1.00 21.25 176 ARG A C 1
ATOM 1401 O O . ARG A 1 190 ? -27.884 71.889 17.634 1.00 22.57 176 ARG A O 1
ATOM 1409 N N . VAL A 1 191 ? -28.589 71.407 15.546 1.00 21.25 177 VAL A N 1
ATOM 1410 C CA . VAL A 1 191 ? -27.348 70.721 15.194 1.00 22.65 177 VAL A CA 1
ATOM 1411 C C . VAL A 1 191 ? -26.174 71.683 15.270 1.00 22.88 177 VAL A C 1
ATOM 1412 O O . VAL A 1 191 ? -25.083 71.321 15.727 1.00 23.85 177 VAL A O 1
ATOM 1416 N N . SER A 1 192 ? -26.367 72.919 14.806 1.00 20.51 178 SER A N 1
ATOM 1417 C CA . SER A 1 192 ? -25.289 73.896 14.867 1.00 19.98 178 SER A CA 1
ATOM 1418 C C . SER A 1 192 ? -24.861 74.140 16.307 1.00 21.17 178 SER A C 1
ATOM 1419 O O . SER A 1 192 ? -23.663 74.215 16.606 1.00 21.67 178 SER A O 1
ATOM 1422 N N . ILE A 1 193 ? -25.827 74.254 17.217 1.00 22.96 179 ILE A N 1
ATOM 1423 C CA . ILE A 1 193 ? -25.505 74.476 18.622 1.00 25.49 179 ILE A CA 1
ATOM 1424 C C . ILE A 1 193 ? -24.835 73.245 19.218 1.00 29.05 179 ILE A C 1
ATOM 1425 O O . ILE A 1 193 ? -23.853 73.354 19.961 1.00 30.23 179 ILE A O 1
ATOM 1430 N N . GLN A 1 194 ? -25.350 72.057 18.902 1.00 29.43 180 GLN A N 1
ATOM 1431 C CA . GLN A 1 194 ? -24.787 70.834 19.464 1.00 30.35 180 GLN A CA 1
ATOM 1432 C C . GLN A 1 194 ? -23.337 70.641 19.032 1.00 31.98 180 GLN A C 1
ATOM 1433 O O . GLN A 1 194 ? -22.508 70.158 19.813 1.00 32.66 180 GLN A O 1
ATOM 1437 N N . THR A 1 195 ? -23.014 70.997 17.789 1.00 31.23 181 THR A N 1
ATOM 1438 C CA . THR A 1 195 ? -21.677 70.784 17.248 1.00 30.04 181 THR A CA 1
ATOM 1439 C C . THR A 1 195 ? -20.768 71.999 17.388 1.00 29.18 181 THR A C 1
ATOM 1440 O O . THR A 1 195 ? -19.560 71.876 17.161 1.00 31.74 181 THR A O 1
ATOM 1444 N N . GLY A 1 196 ? -21.305 73.160 17.756 1.00 27.06 182 GLY A N 1
ATOM 1445 C CA . GLY A 1 196 ? -20.503 74.368 17.803 1.00 26.93 182 GLY A CA 1
ATOM 1446 C C . GLY A 1 196 ? -20.023 74.831 16.447 1.00 27.67 182 GLY A C 1
ATOM 1447 O O . GLY A 1 196 ? -18.983 75.489 16.358 1.00 31.48 182 GLY A O 1
ATOM 1448 N N . THR A 1 197 ? -20.754 74.504 15.387 1.00 24.10 183 THR A N 1
ATOM 1449 C CA . THR A 1 197 ? -20.348 74.780 14.014 1.00 24.33 183 THR A CA 1
ATOM 1450 C C . THR A 1 197 ? -21.419 75.629 13.350 1.00 21.97 183 THR A C 1
ATOM 1451 O O . THR A 1 197 ? -22.547 75.165 13.147 1.00 22.36 183 THR A O 1
ATOM 1455 N N . ALA A 1 198 ? -21.062 76.860 13.002 1.00 21.43 184 ALA A N 1
ATOM 1456 C CA . ALA A 1 198 ? -21.966 77.733 12.274 1.00 20.18 184 ALA A CA 1
ATOM 1457 C C . ALA A 1 198 ? -22.304 77.117 10.917 1.00 19.18 184 ALA A C 1
ATOM 1458 O O . ALA A 1 198 ? -21.625 76.206 10.433 1.00 20.39 184 ALA A O 1
ATOM 1460 N N . PHE A 1 199 ? -23.369 77.627 10.299 1.00 18.13 185 PHE A N 1
ATOM 1461 C CA . PHE A 1 199 ? -23.764 77.156 8.981 1.00 19.50 185 PHE A CA 1
ATOM 1462 C C . PHE A 1 199 ? -24.372 78.297 8.182 1.00 19.33 185 PHE A C 1
ATOM 1463 O O . PHE A 1 199 ? -24.836 79.297 8.735 1.00 18.60 185 PHE A O 1
ATOM 1471 N N . GLN A 1 200 ? -24.383 78.138 6.872 1.00 20.74 186 GLN A N 1
ATOM 1472 C CA . GLN A 1 200 ? -25.088 79.049 5.954 1.00 23.69 186 GLN A CA 1
ATOM 1473 C C . GLN A 1 200 ? -26.334 78.290 5.505 1.00 21.47 186 GLN A C 1
ATOM 1474 O O . GLN A 1 200 ? -26.255 77.089 5.282 1.00 22.61 186 GLN A O 1
ATOM 1480 N N . PRO A 1 201 ? -27.490 78.940 5.373 1.00 19.99 187 PRO A N 1
ATOM 1481 C CA . PRO A 1 201 ? -28.719 78.208 5.032 1.00 20.44 187 PRO A CA 1
ATOM 1482 C C . PRO A 1 201 ? -28.596 77.524 3.677 1.00 23.08 187 PRO A C 1
ATOM 1483 O O . PRO A 1 201 ? -28.188 78.139 2.687 1.00 22.71 187 PRO A O 1
ATOM 1487 N N . ASP A 1 202 ? -28.939 76.234 3.642 1.00 23.04 188 ASP A N 1
ATOM 1488 C CA . ASP A 1 202 ? -28.853 75.453 2.417 1.00 23.19 188 ASP A CA 1
ATOM 1489 C C . ASP A 1 202 ? -30.046 75.750 1.510 1.00 23.61 188 ASP A C 1
ATOM 1490 O O . ASP A 1 202 ? -30.985 76.461 1.878 1.00 22.68 188 ASP A O 1
ATOM 1495 N N . ALA A 1 203 ? -30.011 75.174 0.305 1.00 24.77 189 ALA A N 1
ATOM 1496 C CA . ALA A 1 203 ? -31.021 75.486 -0.699 1.00 25.34 189 ALA A CA 1
ATOM 1497 C C . ALA A 1 203 ? -32.409 75.054 -0.249 1.00 24.61 189 ALA A C 1
ATOM 1498 O O . ALA A 1 203 ? -33.404 75.701 -0.597 1.00 26.24 189 ALA A O 1
ATOM 1500 N N . ALA A 1 204 ? -32.502 73.971 0.522 1.00 24.75 190 ALA A N 1
ATOM 1501 C CA . ALA A 1 204 ? -33.806 73.532 1.001 1.00 23.44 190 ALA A CA 1
ATOM 1502 C C . ALA A 1 204 ? -34.353 74.502 2.033 1.00 20.47 190 ALA A C 1
ATOM 1503 O O . ALA A 1 204 ? -35.544 74.839 2.013 1.00 22.73 190 ALA A O 1
ATOM 1505 N N . MET A 1 205 ? -33.494 74.959 2.942 1.00 19.70 191 MET A N 1
ATOM 1506 C CA . MET A 1 205 ? -33.907 75.947 3.927 1.00 18.20 191 MET A CA 1
ATOM 1507 C C . MET A 1 205 ? -34.393 77.226 3.255 1.00 17.62 191 MET A C 1
ATOM 1508 O O . MET A 1 205 ? -35.436 77.771 3.623 1.00 16.76 191 MET A O 1
ATOM 1513 N N . ILE A 1 206 ? -33.640 77.724 2.270 1.00 17.62 192 ILE A N 1
ATOM 1514 C CA . ILE A 1 206 ? -34.034 78.937 1.556 1.00 18.44 192 ILE A CA 1
ATOM 1515 C C . ILE A 1 206 ? -35.383 78.739 0.879 1.00 19.05 192 ILE A C 1
ATOM 1516 O O . ILE A 1 206 ? -36.254 79.615 0.926 1.00 19.95 192 ILE A O 1
ATOM 1521 N N . SER A 1 207 ? -35.562 77.597 0.206 1.00 20.62 193 SER A N 1
ATOM 1522 C CA . SER A 1 207 ? -36.816 77.359 -0.507 1.00 20.79 193 SER A CA 1
ATOM 1523 C C . SER A 1 207 ? -37.994 77.262 0.455 1.00 19.95 193 SER A C 1
ATOM 1524 O O . SER A 1 207 ? -39.086 77.759 0.154 1.00 20.28 193 SER A O 1
ATOM 1527 N N . LEU A 1 208 ? -37.793 76.637 1.619 1.00 18.27 194 LEU A N 1
ATOM 1528 C CA . LEU A 1 208 ? -38.839 76.626 2.636 1.00 15.88 194 LEU A CA 1
ATOM 1529 C C . LEU A 1 208 ? -39.223 78.044 3.033 1.00 15.53 194 LEU A C 1
ATOM 1530 O O . LEU A 1 208 ? -40.403 78.407 3.028 1.00 15.45 194 LEU A O 1
ATOM 1535 N N . GLU A 1 209 ? -38.228 78.871 3.359 1.00 14.46 195 GLU A N 1
ATOM 1536 C CA . GLU A 1 209 ? -38.502 80.258 3.709 1.00 14.21 195 GLU A CA 1
ATOM 1537 C C . GLU A 1 209 ? -39.272 80.961 2.602 1.00 16.20 195 GLU A C 1
ATOM 1538 O O . GLU A 1 209 ? -40.208 81.720 2.874 1.00 17.76 195 GLU A O 1
ATOM 1544 N N . ASN A 1 210 ? -38.898 80.711 1.344 1.00 15.45 196 ASN A N 1
ATOM 1545 C CA . ASN A 1 210 ? -39.507 81.410 0.218 1.00 18.70 196 ASN A CA 1
ATOM 1546 C C . ASN A 1 210 ? -40.906 80.911 -0.103 1.00 19.78 196 ASN A C 1
ATOM 1547 O O . ASN A 1 210 ? -41.616 81.573 -0.864 1.00 22.17 196 ASN A O 1
ATOM 1552 N N . ASN A 1 211 ? -41.319 79.770 0.449 1.00 19.26 197 ASN A N 1
ATOM 1553 C CA . ASN A 1 211 ? -42.582 79.151 0.061 1.00 18.97 197 ASN A CA 1
ATOM 1554 C C . ASN A 1 211 ? -43.471 78.838 1.259 1.00 16.39 197 ASN A C 1
ATOM 1555 O O . ASN A 1 211 ? -44.383 78.013 1.155 1.00 16.72 197 ASN A O 1
ATOM 1560 N N . TRP A 1 212 ? -43.239 79.492 2.390 1.00 14.64 198 TRP A N 1
ATOM 1561 C CA . TRP A 1 212 ? -44.043 79.217 3.573 1.00 13.33 198 TRP A CA 1
ATOM 1562 C C . TRP A 1 212 ? -45.519 79.509 3.322 1.00 14.21 198 TRP A C 1
ATOM 1563 O O . TRP A 1 212 ? -46.384 78.679 3.630 1.00 14.30 198 TRP A O 1
ATOM 1574 N N . ASP A 1 213 ? -45.762 80.707 2.809 1.00 17.13 199 ASP A N 1
ATOM 1575 C CA A ASP A 1 213 ? -47.188 81.007 2.501 0.58 17.03 199 ASP A CA 1
ATOM 1576 C CA B ASP A 1 213 ? -47.208 80.983 2.511 0.42 18.57 199 ASP A CA 1
ATOM 1577 C C . ASP A 1 213 ? -47.877 80.072 1.425 1.00 17.80 199 ASP A C 1
ATOM 1578 O O . ASP A 1 213 ? -49.042 79.545 1.526 1.00 17.63 199 ASP A O 1
ATOM 1587 N N . ASN A 1 214 ? -47.039 79.661 0.466 1.00 17.23 200 ASN A N 1
ATOM 1588 C CA . ASN A 1 214 ? -47.534 78.771 -0.579 1.00 18.04 200 ASN A CA 1
ATOM 1589 C C . ASN A 1 214 ? -47.838 77.380 -0.038 1.00 17.50 200 ASN A C 1
ATOM 1590 O O . ASN A 1 214 ? -48.852 76.778 -0.410 1.00 17.57 200 ASN A O 1
ATOM 1595 N N . LEU A 1 215 ? -46.962 76.845 0.820 1.00 16.00 201 LEU A N 1
ATOM 1596 C CA . LEU A 1 215 ? -47.220 75.548 1.444 1.00 14.81 201 LEU A CA 1
ATOM 1597 C C . LEU A 1 215 ? -48.428 75.622 2.365 1.00 14.54 201 LEU A C 1
ATOM 1598 O O . LEU A 1 215 ? -49.278 74.720 2.362 1.00 14.93 201 LEU A O 1
ATOM 1603 N N . SER A 1 216 ? -48.526 76.696 3.153 1.00 14.90 202 SER A N 1
ATOM 1604 C CA . SER A 1 216 ? -49.677 76.868 4.029 1.00 15.25 202 SER A CA 1
ATOM 1605 C C . SER A 1 216 ? -50.963 76.894 3.220 1.00 16.48 202 SER A C 1
ATOM 1606 O O . SER A 1 216 ? -51.957 76.257 3.593 1.00 16.37 202 SER A O 1
ATOM 1609 N N . ARG A 1 217 ? -50.959 77.624 2.104 1.00 17.69 203 ARG A N 1
ATOM 1610 C CA . ARG A 1 217 ? -52.146 77.704 1.263 1.00 19.05 203 ARG A CA 1
ATOM 1611 C C . ARG A 1 217 ? -52.493 76.351 0.659 1.00 20.91 203 ARG A C 1
ATOM 1612 O O . ARG A 1 217 ? -53.667 75.970 0.612 1.00 20.42 203 ARG A O 1
ATOM 1620 N N . GLY A 1 218 ? -51.488 75.619 0.175 1.00 19.53 204 GLY A N 1
ATOM 1621 C CA . GLY A 1 218 ? -51.754 74.314 -0.406 1.00 22.00 204 GLY A CA 1
ATOM 1622 C C . GLY A 1 218 ? -52.441 73.381 0.573 1.00 21.39 204 GLY A C 1
ATOM 1623 O O . GLY A 1 218 ? -53.441 72.736 0.243 1.00 22.13 204 GLY A O 1
ATOM 1624 N N . VAL A 1 219 ? -51.916 73.302 1.797 1.00 20.22 205 VAL A N 1
ATOM 1625 C CA . VAL A 1 219 ? -52.518 72.446 2.818 1.00 20.02 205 VAL A CA 1
ATOM 1626 C C . VAL A 1 219 ? -53.961 72.857 3.065 1.00 20.33 205 VAL A C 1
ATOM 1627 O O . VAL A 1 219 ? -54.874 72.022 3.098 1.00 20.32 205 VAL A O 1
ATOM 1631 N N . GLN A 1 220 ? -54.188 74.153 3.251 1.00 19.54 206 GLN A N 1
ATOM 1632 C CA . GLN A 1 220 ? -55.489 74.622 3.706 1.00 19.13 206 GLN A CA 1
ATOM 1633 C C . GLN A 1 220 ? -56.527 74.617 2.595 1.00 19.65 206 GLN A C 1
ATOM 1634 O O . GLN A 1 220 ? -57.715 74.421 2.875 1.00 21.39 206 GLN A O 1
ATOM 1640 N N . GLU A 1 221 ? -56.107 74.807 1.345 1.00 21.13 207 GLU A N 1
ATOM 1641 C CA . GLU A 1 221 ? -57.008 74.720 0.202 1.00 24.52 207 GLU A CA 1
ATOM 1642 C C . GLU A 1 221 ? -57.148 73.303 -0.342 1.00 26.85 207 GLU A C 1
ATOM 1643 O O . GLU A 1 221 ? -57.947 73.083 -1.262 1.00 27.72 207 GLU A O 1
ATOM 1649 N N . SER A 1 222 ? -56.397 72.344 0.197 1.00 26.68 208 SER A N 1
ATOM 1650 C CA . SER A 1 222 ? -56.363 71.007 -0.380 1.00 28.53 208 SER A CA 1
ATOM 1651 C C . SER A 1 222 ? -57.760 70.399 -0.433 1.00 29.70 208 SER A C 1
ATOM 1652 O O . SER A 1 222 ? -58.582 70.593 0.465 1.00 29.01 208 SER A O 1
ATOM 1655 N N . VAL A 1 223 ? -58.027 69.668 -1.510 1.00 30.75 209 VAL A N 1
ATOM 1656 C CA . VAL A 1 223 ? -59.270 68.931 -1.682 1.00 33.74 209 VAL A CA 1
ATOM 1657 C C . VAL A 1 223 ? -58.884 67.498 -2.008 1.00 37.00 209 VAL A C 1
ATOM 1658 O O . VAL A 1 223 ? -58.149 67.256 -2.973 1.00 37.88 209 VAL A O 1
ATOM 1660 N N . GLN A 1 224 ? -59.358 66.552 -1.196 1.00 40.72 210 GLN A N 1
ATOM 1661 C CA . GLN A 1 224 ? -58.948 65.153 -1.314 1.00 44.34 210 GLN A CA 1
ATOM 1662 C C . GLN A 1 224 ? -57.433 65.018 -1.176 1.00 46.74 210 GLN A C 1
ATOM 1663 O O . GLN A 1 224 ? -56.803 64.176 -1.817 1.00 47.07 210 GLN A O 1
ATOM 1665 N N . ASP A 1 225 ? -56.845 65.866 -0.332 1.00 48.04 211 ASP A N 1
ATOM 1666 C CA . ASP A 1 225 ? -55.412 65.898 -0.038 1.00 49.60 211 ASP A CA 1
ATOM 1667 C C . ASP A 1 225 ? -54.592 66.559 -1.140 1.00 48.66 211 ASP A C 1
ATOM 1668 O O . ASP A 1 225 ? -53.357 66.567 -1.043 1.00 50.41 211 ASP A O 1
ATOM 1670 N N . THR A 1 226 ? -55.222 67.129 -2.166 1.00 44.89 212 THR A N 1
ATOM 1671 C CA . THR A 1 226 ? -54.520 67.681 -3.320 1.00 43.35 212 THR A CA 1
ATOM 1672 C C . THR A 1 226 ? -54.579 69.204 -3.292 1.00 40.03 212 THR A C 1
ATOM 1673 O O . THR A 1 226 ? -55.665 69.784 -3.180 1.00 38.55 212 THR A O 1
ATOM 1677 N N . PHE A 1 227 ? -53.415 69.844 -3.415 1.00 37.95 213 PHE A N 1
ATOM 1678 C CA . PHE A 1 227 ? -53.354 71.300 -3.463 1.00 36.38 213 PHE A CA 1
ATOM 1679 C C . PHE A 1 227 ? -54.039 71.807 -4.730 1.00 37.71 213 PHE A C 1
ATOM 1680 O O . PHE A 1 227 ? -53.892 71.203 -5.795 1.00 40.12 213 PHE A O 1
ATOM 1688 N N . PRO A 1 228 ? -54.778 72.920 -4.659 1.00 38.56 214 PRO A N 1
ATOM 1689 C CA . PRO A 1 228 ? -55.180 73.579 -5.913 1.00 40.54 214 PRO A CA 1
ATOM 1690 C C . PRO A 1 228 ? -54.031 74.300 -6.594 1.00 42.24 214 PRO A C 1
ATOM 1691 O O . PRO A 1 228 ? -53.945 74.296 -7.829 1.00 43.99 214 PRO A O 1
ATOM 1695 N N . ASN A 1 229 ? -53.146 74.927 -5.820 1.00 42.44 215 ASN A N 1
ATOM 1696 C CA . ASN A 1 229 ? -52.011 75.675 -6.351 1.00 41.39 215 ASN A CA 1
ATOM 1697 C C . ASN A 1 229 ? -50.737 74.918 -5.997 1.00 40.87 215 ASN A C 1
ATOM 1698 O O . ASN A 1 229 ? -50.389 74.793 -4.817 1.00 40.38 215 ASN A O 1
ATOM 1703 N N . GLN A 1 230 ? -50.043 74.418 -7.015 1.00 39.53 216 GLN A N 1
ATOM 1704 C CA . GLN A 1 230 ? -48.842 73.628 -6.786 1.00 36.86 216 GLN A CA 1
ATOM 1705 C C . GLN A 1 230 ? -47.730 74.493 -6.202 1.00 37.01 216 GLN A C 1
ATOM 1706 O O . GLN A 1 230 ? -47.668 75.706 -6.426 1.00 37.78 216 GLN A O 1
ATOM 1708 N N . VAL A 1 231 ? -46.844 73.852 -5.443 1.00 35.19 217 VAL A N 1
ATOM 1709 C CA . VAL A 1 231 ? -45.734 74.521 -4.774 1.00 33.91 217 VAL A CA 1
ATOM 1710 C C . VAL A 1 231 ? -44.444 73.841 -5.204 1.00 33.31 217 VAL A C 1
ATOM 1711 O O . VAL A 1 231 ? -44.310 72.618 -5.082 1.00 35.41 217 VAL A O 1
ATOM 1715 N N . THR A 1 232 ? -43.494 74.632 -5.692 1.00 32.80 218 THR A N 1
ATOM 1716 C CA . THR A 1 232 ? -42.225 74.115 -6.189 1.00 31.13 218 THR A CA 1
ATOM 1717 C C . THR A 1 232 ? -41.134 74.468 -5.185 1.00 32.76 218 THR A C 1
ATOM 1718 O O . THR A 1 232 ? -40.775 75.642 -5.032 1.00 34.47 218 THR A O 1
ATOM 1722 N N . LEU A 1 233 ? -40.618 73.453 -4.499 1.00 32.40 219 LEU A N 1
ATOM 1723 C CA . LEU A 1 233 ? -39.542 73.622 -3.540 1.00 32.13 219 LEU A CA 1
ATOM 1724 C C . LEU A 1 233 ? -38.216 73.221 -4.177 1.00 33.68 219 LEU A C 1
ATOM 1725 O O . LEU A 1 233 ? -38.151 72.759 -5.319 1.00 34.64 219 LEU A O 1
ATOM 1730 N N . THR A 1 234 ? -37.142 73.406 -3.420 1.00 34.66 220 THR A N 1
ATOM 1731 C CA . THR A 1 234 ? -35.808 73.006 -3.834 1.00 35.05 220 THR A CA 1
ATOM 1732 C C . THR A 1 234 ? -35.218 72.147 -2.730 1.00 36.11 220 THR A C 1
ATOM 1733 O O . THR A 1 234 ? -35.343 72.483 -1.549 1.00 35.99 220 THR A O 1
ATOM 1737 N N . ASN A 1 235 ? -34.591 71.039 -3.108 1.00 37.60 221 ASN A N 1
ATOM 1738 C CA . ASN A 1 235 ? -33.971 70.155 -2.137 1.00 40.58 221 ASN A CA 1
ATOM 1739 C C . ASN A 1 235 ? -32.513 70.559 -1.924 1.00 42.63 221 ASN A C 1
ATOM 1740 O O . ASN A 1 235 ? -31.995 71.479 -2.562 1.00 42.70 221 ASN A O 1
ATOM 1745 N N . ILE A 1 236 ? -31.836 69.845 -1.020 1.00 45.22 222 ILE A N 1
ATOM 1746 C CA . ILE A 1 236 ? -30.458 70.186 -0.668 1.00 48.39 222 ILE A CA 1
ATOM 1747 C C . ILE A 1 236 ? -29.578 70.236 -1.911 1.00 49.91 222 ILE A C 1
ATOM 1748 O O . ILE A 1 236 ? -28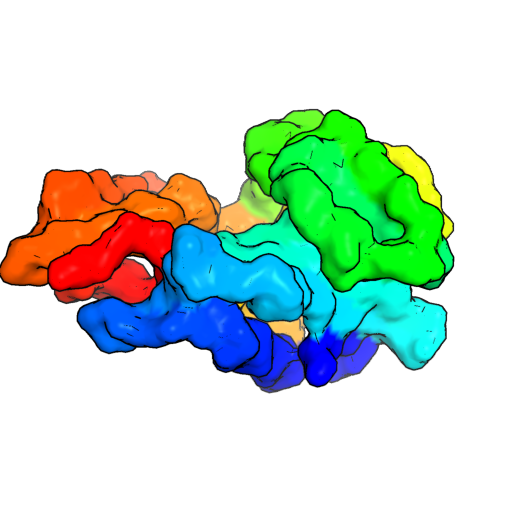.711 71.110 -2.040 1.00 48.67 222 ILE A O 1
ATOM 1750 N N . ARG A 1 237 ? -29.783 69.306 -2.844 1.00 51.65 223 ARG A N 1
ATOM 1751 C CA . ARG A 1 237 ? -28.983 69.232 -4.060 1.00 53.38 223 ARG A CA 1
ATOM 1752 C C . ARG A 1 237 ? -29.464 70.185 -5.152 1.00 56.06 223 ARG A C 1
ATOM 1753 O O . ARG A 1 237 ? -29.140 69.972 -6.326 1.00 56.37 223 ARG A O 1
ATOM 1755 N N . ASN A 1 238 ? -30.222 71.221 -4.797 1.00 58.46 224 ASN A N 1
ATOM 1756 C CA . ASN A 1 238 ? -30.723 72.210 -5.749 1.00 60.92 224 ASN A CA 1
ATOM 1757 C C . ASN A 1 238 ? -31.687 71.610 -6.771 1.00 62.42 224 ASN A C 1
ATOM 1758 O O . ASN A 1 238 ? -31.861 72.164 -7.861 1.00 61.81 224 ASN A O 1
ATOM 1763 N N . GLU A 1 239 ? -32.329 70.487 -6.434 1.00 63.36 225 GLU A N 1
ATOM 1764 C CA . GLU A 1 239 ? -33.300 69.848 -7.317 1.00 59.76 225 GLU A CA 1
ATOM 1765 C C . GLU A 1 239 ? -34.690 70.432 -7.076 1.00 66.09 225 GLU A C 1
ATOM 1766 O O . GLU A 1 239 ? -35.092 70.614 -5.923 1.00 68.09 225 GLU A O 1
ATOM 1770 N N . PRO A 1 240 ? -35.457 70.731 -8.127 1.00 65.99 226 PRO A N 1
ATOM 1771 C CA . PRO A 1 240 ? -36.811 71.262 -7.921 1.00 63.38 226 PRO A CA 1
ATOM 1772 C C . PRO A 1 240 ? -37.783 70.137 -7.588 1.00 57.49 226 PRO A C 1
ATOM 1773 O O . PRO A 1 240 ? -37.817 69.109 -8.268 1.00 57.40 226 PRO A O 1
ATOM 1777 N N . VAL A 1 241 ? -38.570 70.335 -6.532 1.00 50.00 227 VAL A N 1
ATOM 1778 C CA . VAL A 1 241 ? -39.532 69.346 -6.060 1.00 43.75 227 VAL A CA 1
ATOM 1779 C C . VAL A 1 241 ? -40.927 69.947 -6.144 1.00 39.78 227 VAL A C 1
ATOM 1780 O O . VAL A 1 241 ? -41.182 71.018 -5.581 1.00 38.82 227 VAL A O 1
ATOM 1784 N N . ILE A 1 242 ? -41.828 69.251 -6.829 1.00 35.70 228 ILE A N 1
ATOM 1785 C CA . ILE A 1 242 ? -43.222 69.665 -6.930 1.00 35.48 228 ILE A CA 1
ATOM 1786 C C . ILE A 1 242 ? -43.976 69.068 -5.751 1.00 36.59 228 ILE A C 1
ATOM 1787 O O . ILE A 1 242 ? -44.012 67.845 -5.578 1.00 38.37 228 ILE A O 1
ATOM 1789 N N . VAL A 1 243 ? -44.569 69.931 -4.936 1.00 35.61 229 VAL A N 1
ATOM 1790 C CA . VAL A 1 243 ? -45.386 69.520 -3.801 1.00 32.61 229 VAL A CA 1
ATOM 1791 C C . VAL A 1 243 ? -46.817 69.931 -4.114 1.00 34.03 229 VAL A C 1
ATOM 1792 O O . VAL A 1 243 ? -47.137 71.126 -4.157 1.00 33.89 229 VAL A O 1
ATOM 1796 N N . ASP A 1 244 ? -47.683 68.942 -4.336 1.00 35.57 230 ASP A N 1
ATOM 1797 C CA . ASP A 1 244 ? -49.077 69.205 -4.663 1.00 36.86 230 ASP A CA 1
ATOM 1798 C C . ASP A 1 244 ? -50.037 68.379 -3.819 1.00 35.96 230 ASP A C 1
ATOM 1799 O O . ASP A 1 244 ? -51.231 68.329 -4.135 1.00 36.00 230 ASP A O 1
ATOM 1803 N N . SER A 1 245 ? -49.558 67.739 -2.754 1.00 34.71 231 SER A N 1
ATOM 1804 C CA . SER A 1 245 ? -50.401 66.845 -1.978 1.00 35.68 231 SER A CA 1
ATOM 1805 C C . SER A 1 245 ? -50.100 66.974 -0.495 1.00 34.30 231 SER A C 1
ATOM 1806 O O . SER A 1 245 ? -48.953 67.193 -0.091 1.00 33.46 231 SER A O 1
ATOM 1809 N N . LEU A 1 246 ? -51.159 66.844 0.301 1.00 34.17 232 LEU A N 1
ATOM 1810 C CA . LEU A 1 246 ? -51.040 66.807 1.751 1.00 33.54 232 LEU A CA 1
ATOM 1811 C C . LEU A 1 246 ? -50.087 65.712 2.210 1.00 34.32 232 LEU A C 1
ATOM 1812 O O . LEU A 1 246 ? -49.434 65.853 3.251 1.00 35.12 232 LEU A O 1
ATOM 1817 N N . SER A 1 247 ? -49.989 64.622 1.450 1.00 34.96 233 SER A N 1
ATOM 1818 C CA . SER A 1 247 ? -49.203 63.460 1.841 1.00 36.21 233 SER A CA 1
ATOM 1819 C C . SER A 1 247 ? -47.758 63.521 1.366 1.00 35.25 233 SER A C 1
ATOM 1820 O O . SER A 1 247 ? -46.996 62.588 1.638 1.00 36.78 233 SER A O 1
ATOM 1823 N N . HIS A 1 248 ? -47.359 64.576 0.666 1.00 32.10 234 HIS A N 1
ATOM 1824 C CA . HIS A 1 248 ? -45.977 64.675 0.228 1.00 30.13 234 HIS A CA 1
ATOM 1825 C C . HIS A 1 248 ? -45.063 64.717 1.451 1.00 30.51 234 HIS A C 1
ATOM 1826 O O . HIS A 1 248 ? -45.376 65.401 2.436 1.00 29.86 234 HIS A O 1
ATOM 1833 N N . PRO A 1 249 ? -43.936 63.997 1.432 1.00 31.67 235 PRO A N 1
ATOM 1834 C CA . PRO A 1 249 ? -43.061 63.976 2.619 1.00 33.44 235 PRO A CA 1
ATOM 1835 C C . PRO A 1 249 ? -42.657 65.344 3.146 1.00 33.54 235 PRO A C 1
ATOM 1836 O O . PRO A 1 249 ? -42.527 65.506 4.366 1.00 33.91 235 PRO A O 1
ATOM 1840 N N . THR A 1 250 ? -42.415 66.325 2.277 1.00 33.00 236 THR A N 1
ATOM 1841 C CA . THR A 1 250 ? -41.910 67.651 2.719 1.00 32.09 236 THR A CA 1
ATOM 1842 C C . THR A 1 250 ? -42.978 68.400 3.514 1.00 27.11 236 THR A C 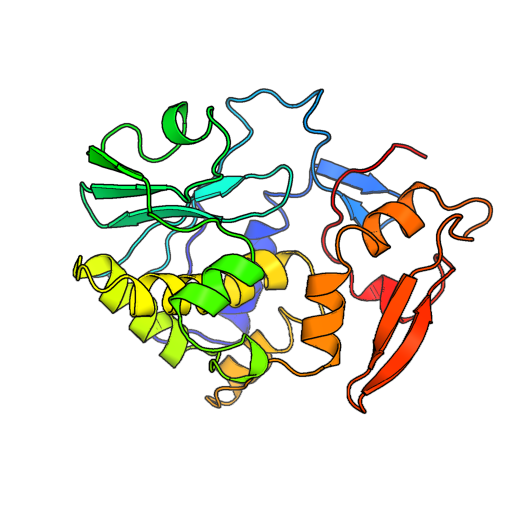1
ATOM 1843 O O . THR A 1 250 ? -42.602 69.256 4.294 1.00 27.34 236 THR A O 1
ATOM 1847 N N . VAL A 1 251 ? -44.257 68.093 3.339 1.00 25.27 237 VAL A N 1
ATOM 1848 C CA . VAL A 1 251 ? -45.338 68.803 4.075 1.00 23.80 237 VAL A CA 1
ATOM 1849 C C . VAL A 1 251 ? -45.114 68.607 5.573 1.00 21.32 237 VAL A C 1
ATOM 1850 O O . VAL A 1 251 ? -45.472 69.496 6.347 1.00 21.92 237 VAL A O 1
ATOM 1854 N N . ALA A 1 252 ? -44.502 67.497 5.962 1.00 21.76 238 ALA A N 1
ATOM 1855 C CA . ALA A 1 252 ? -44.296 67.193 7.370 1.00 23.59 238 ALA A CA 1
ATOM 1856 C C . ALA A 1 252 ? -43.343 68.164 8.047 1.00 22.52 238 ALA A C 1
ATOM 1857 O O . ALA A 1 252 ? -43.310 68.215 9.280 1.00 23.79 238 ALA A O 1
ATOM 1859 N N . VAL A 1 253 ? -42.591 68.924 7.260 1.00 21.04 239 VAL A N 1
ATOM 1860 C CA . VAL A 1 253 ? -41.593 69.898 7.783 1.00 20.24 239 VAL A CA 1
ATOM 1861 C C . VAL A 1 253 ? -42.312 71.107 8.391 1.00 16.63 239 VAL A C 1
ATOM 1862 O O . VAL A 1 253 ? -41.669 71.836 9.129 1.00 16.26 239 VAL A O 1
ATOM 1866 N N . LEU A 1 254 ? -43.580 71.338 8.070 1.00 17.00 240 LEU A N 1
ATOM 1867 C CA . LEU A 1 254 ? -44.309 72.488 8.586 1.00 16.34 240 LEU A CA 1
ATOM 1868 C C . LEU A 1 254 ? -44.618 72.271 10.058 1.00 16.02 240 LEU A C 1
ATOM 1869 O O . LEU A 1 254 ? -45.278 71.295 10.421 1.00 18.33 240 LEU A O 1
ATOM 1874 N N . ALA A 1 255 ? -44.150 73.181 10.900 1.00 12.54 241 ALA A N 1
ATOM 1875 C CA . ALA A 1 255 ? -44.542 73.230 12.300 1.00 12.33 241 ALA A CA 1
ATOM 1876 C C . ALA A 1 255 ? -45.636 74.249 12.571 1.00 12.63 241 ALA A C 1
ATOM 1877 O O . ALA A 1 255 ? -46.455 74.033 13.469 1.00 13.23 241 ALA A O 1
ATOM 1879 N N . LEU A 1 256 ? -45.662 75.352 11.822 1.00 12.45 242 LEU A N 1
ATOM 1880 C CA . LEU A 1 256 ? -46.708 76.359 11.935 1.00 12.37 242 LEU A CA 1
ATOM 1881 C C . LEU A 1 256 ? -47.007 76.875 10.544 1.00 12.45 242 LEU A C 1
ATOM 1882 O O . LEU A 1 256 ? -46.089 77.264 9.820 1.00 14.48 242 LEU A O 1
ATOM 1887 N N . MET A 1 257 ? -48.284 76.913 10.191 1.00 11.85 243 MET A N 1
ATOM 1888 C CA . MET A 1 257 ? -48.729 77.480 8.930 1.00 11.66 243 MET A CA 1
ATOM 1889 C C . MET A 1 257 ? -49.260 78.895 9.111 1.00 10.91 243 MET A C 1
ATOM 1890 O O . MET A 1 257 ? -49.846 79.240 10.138 1.00 13.10 243 MET A O 1
ATOM 1895 N N . LEU A 1 258 ? -49.077 79.698 8.072 1.00 11.94 244 LEU A N 1
ATOM 1896 C CA . LEU A 1 258 ? -49.792 80.954 7.952 1.00 11.39 244 LEU A CA 1
ATOM 1897 C C . LEU A 1 258 ? -51.269 80.645 7.763 1.00 12.14 244 LEU A C 1
ATOM 1898 O O . LEU A 1 258 ? -51.620 79.749 6.998 1.00 12.88 244 LEU A O 1
ATOM 1903 N N . PHE A 1 259 ? -52.148 81.375 8.451 1.00 12.42 245 PHE A N 1
ATOM 1904 C CA . PHE A 1 259 ? -53.564 81.187 8.171 1.00 14.00 245 PHE A CA 1
ATOM 1905 C C . PHE A 1 259 ? -53.894 81.710 6.784 1.00 15.30 245 PHE A C 1
ATOM 1906 O O . PHE A 1 259 ? -53.602 82.864 6.450 1.00 16.54 245 PHE A O 1
ATOM 1914 N N . VAL A 1 260 ? -54.516 80.850 5.989 1.00 16.83 246 VAL A N 1
ATOM 1915 C CA . VAL A 1 260 ? -54.981 81.184 4.652 1.00 19.65 246 VAL A CA 1
ATOM 1916 C C . VAL A 1 260 ? -56.491 81.034 4.541 1.00 22.51 246 VAL A C 1
ATOM 1917 O O . VAL A 1 260 ? -57.193 81.959 4.121 1.00 23.50 246 VAL A O 1
ATOM 1921 N N . CYS A 1 261 ? -57.015 79.876 4.926 1.00 21.88 247 CYS A N 1
ATOM 1922 C CA . CYS A 1 261 ? -58.453 79.668 4.845 1.00 23.63 247 CYS A CA 1
ATOM 1923 C C . CYS A 1 261 ? -58.813 78.450 5.676 1.00 22.22 247 CYS A C 1
ATOM 1924 O O . CYS A 1 261 ? -57.982 77.566 5.900 1.00 21.06 247 CYS A O 1
ATOM 1927 N N . ASN A 1 262 ? -60.042 78.424 6.142 1.00 23.86 248 ASN A N 1
ATOM 1928 C CA . ASN A 1 262 ? -60.500 77.215 6.791 1.00 25.43 248 ASN A CA 1
ATOM 1929 C C . ASN A 1 262 ? -60.870 76.183 5.728 1.00 28.48 248 ASN A C 1
ATOM 1930 O O . ASN A 1 262 ? -61.180 76.542 4.589 1.00 31.42 248 ASN A O 1
ATOM 1935 N N . PRO A 1 263 ? -60.757 74.886 6.040 1.00 32.36 249 PRO A N 1
ATOM 1936 C CA . PRO A 1 263 ? -61.127 73.847 5.094 1.00 37.12 249 PRO A CA 1
ATOM 1937 C C . PRO A 1 263 ? -62.560 73.993 4.587 1.00 40.53 249 PRO A C 1
ATOM 1938 O O . PRO A 1 263 ? -63.394 73.901 5.450 1.00 43.17 249 PRO A O 1
#